Protein AF-A0A554JW39-F1 (afdb_monomer_lite)

Structure (mmCIF, N/CA/C/O backbone):
data_AF-A0A554JW39-F1
#
_entry.id   AF-A0A554JW39-F1
#
loop_
_atom_site.group_PDB
_atom_site.id
_atom_site.type_symbol
_atom_site.label_atom_id
_atom_site.label_alt_id
_atom_site.label_comp_id
_atom_site.label_asym_id
_atom_site.label_entity_id
_atom_site.label_seq_id
_atom_site.pdbx_PDB_ins_code
_atom_site.Cartn_x
_atom_site.Cartn_y
_atom_site.Cartn_z
_atom_site.occupancy
_atom_site.B_iso_or_equiv
_atom_site.auth_seq_id
_atom_site.auth_comp_id
_atom_site.auth_asym_id
_atom_site.auth_atom_id
_atom_site.pdbx_PDB_model_num
ATOM 1 N N . MET A 1 1 ? 58.298 17.172 -35.727 1.00 48.44 1 MET A N 1
ATOM 2 C CA . MET A 1 1 ? 57.095 16.457 -36.200 1.00 48.44 1 MET A CA 1
ATOM 3 C C . MET A 1 1 ? 56.735 15.440 -35.128 1.00 48.44 1 MET A C 1
ATOM 5 O O . MET A 1 1 ? 57.548 14.550 -34.914 1.00 48.44 1 MET A O 1
ATOM 9 N N . PRO A 1 2 ? 55.647 15.625 -34.362 1.00 46.03 2 PRO A N 1
ATOM 10 C CA . PRO A 1 2 ? 55.242 14.652 -33.351 1.00 46.03 2 PRO A CA 1
ATOM 11 C C . PRO A 1 2 ? 54.789 13.344 -34.017 1.00 46.03 2 PRO A C 1
ATOM 13 O O . PRO A 1 2 ? 54.166 13.363 -35.077 1.00 46.03 2 PRO A O 1
ATOM 16 N N . ASP A 1 3 ? 55.162 12.227 -33.398 1.00 45.22 3 ASP A N 1
ATOM 17 C CA . ASP A 1 3 ? 54.956 10.858 -33.867 1.00 45.22 3 ASP A CA 1
ATOM 18 C C . ASP A 1 3 ? 53.448 10.530 -34.006 1.00 45.22 3 ASP A C 1
ATOM 20 O O . ASP A 1 3 ? 52.716 10.629 -33.010 1.00 45.22 3 ASP A O 1
ATOM 24 N N . PRO A 1 4 ? 52.954 10.140 -35.202 1.00 53.47 4 PRO A N 1
ATOM 25 C CA . PRO A 1 4 ? 51.540 9.826 -35.429 1.00 53.47 4 PRO A CA 1
ATOM 26 C C . PRO A 1 4 ? 51.027 8.642 -34.588 1.00 53.47 4 PRO A C 1
ATOM 28 O O . PRO A 1 4 ? 49.816 8.460 -34.479 1.00 53.47 4 PRO A O 1
ATOM 31 N N . SER A 1 5 ? 51.909 7.876 -33.937 1.00 52.28 5 SER A N 1
ATOM 32 C CA . SER A 1 5 ? 51.548 6.752 -33.061 1.00 52.28 5 SER A CA 1
ATOM 33 C C . SER A 1 5 ? 51.069 7.148 -31.651 1.00 52.28 5 SER A C 1
ATOM 35 O O . SER A 1 5 ? 50.657 6.284 -30.878 1.00 52.28 5 SER A O 1
ATOM 37 N N . THR A 1 6 ? 51.063 8.444 -31.304 1.00 47.97 6 THR A N 1
ATOM 38 C CA . THR A 1 6 ? 50.639 8.944 -29.974 1.00 47.97 6 THR A CA 1
ATOM 39 C C . THR A 1 6 ? 49.244 9.576 -29.936 1.00 47.97 6 THR A C 1
ATOM 41 O O . THR A 1 6 ? 48.838 10.124 -28.904 1.00 47.97 6 THR A O 1
ATOM 44 N N . GLN A 1 7 ? 48.464 9.488 -31.019 1.00 57.78 7 GLN A N 1
ATOM 45 C CA . GLN A 1 7 ? 47.073 9.939 -30.992 1.00 57.78 7 GLN A CA 1
ATOM 46 C C . GLN A 1 7 ? 46.238 8.989 -30.132 1.00 57.78 7 GLN A C 1
ATOM 48 O O . GLN A 1 7 ? 45.858 7.897 -30.554 1.00 57.78 7 GLN A O 1
ATOM 53 N N . ARG A 1 8 ? 45.950 9.417 -28.895 1.00 58.59 8 ARG A N 1
ATOM 54 C CA . ARG A 1 8 ? 44.933 8.769 -28.062 1.00 58.59 8 ARG A CA 1
ATOM 55 C C . ARG A 1 8 ? 43.646 8.683 -28.889 1.00 58.59 8 ARG A C 1
ATOM 57 O O . ARG A 1 8 ? 43.242 9.713 -29.435 1.00 58.59 8 ARG A O 1
ATOM 64 N N . PRO A 1 9 ? 43.011 7.502 -28.991 1.00 61.09 9 PRO A N 1
ATOM 65 C CA . PRO A 1 9 ? 41.763 7.379 -29.722 1.00 61.09 9 PRO A CA 1
ATOM 66 C C . PRO A 1 9 ? 40.768 8.412 -29.175 1.00 61.09 9 PRO A C 1
ATOM 68 O O . PRO A 1 9 ? 40.723 8.621 -27.955 1.00 61.09 9 PRO A O 1
ATOM 71 N N . PRO A 1 10 ? 40.014 9.100 -30.051 1.00 64.62 10 PRO A N 1
ATOM 72 C CA . PRO A 1 10 ? 39.065 10.112 -29.620 1.00 64.62 10 PRO A CA 1
ATOM 73 C C . PRO A 1 10 ? 38.108 9.498 -28.601 1.00 64.62 10 PRO A C 1
ATOM 75 O O . PRO A 1 10 ? 37.638 8.369 -28.765 1.00 64.62 10 PRO A O 1
ATOM 78 N N . HIS A 1 11 ? 37.871 10.235 -27.515 1.00 61.50 11 HIS A N 1
ATOM 79 C CA . HIS A 1 11 ? 37.013 9.780 -26.428 1.00 61.50 11 HIS A CA 1
ATOM 80 C C . HIS A 1 11 ? 35.668 9.303 -27.010 1.00 61.50 11 HIS A C 1
ATOM 82 O O . HIS A 1 11 ? 35.111 10.017 -27.840 1.00 61.50 11 HIS A O 1
ATOM 88 N N . PRO A 1 12 ? 35.098 8.155 -26.597 1.00 60.78 12 PRO A N 1
ATOM 89 C CA . PRO A 1 12 ? 33.874 7.610 -27.202 1.00 60.78 12 PRO A CA 1
ATOM 90 C C . PRO A 1 12 ? 32.669 8.568 -27.208 1.00 60.78 12 PRO A C 1
ATOM 92 O O . PRO A 1 12 ? 31.776 8.441 -28.038 1.00 60.78 12 PRO A O 1
ATOM 95 N N . LEU A 1 13 ? 32.648 9.547 -26.296 1.00 59.28 13 LEU A N 1
ATOM 96 C CA . LEU A 1 13 ? 31.641 10.623 -26.256 1.00 59.28 13 LEU A CA 1
ATOM 97 C C . LEU A 1 13 ? 31.819 11.695 -27.348 1.00 59.28 13 LEU A C 1
ATOM 99 O O . LEU A 1 13 ? 30.901 12.467 -27.579 1.00 59.28 13 LEU A O 1
ATOM 103 N N . LEU A 1 14 ? 32.981 11.757 -27.999 1.00 58.41 14 LEU A N 1
ATOM 104 C CA . LEU A 1 14 ? 33.288 12.670 -29.107 1.00 58.41 14 LEU A CA 1
ATOM 105 C C . LEU A 1 14 ? 33.007 12.040 -30.478 1.00 58.41 14 LEU A C 1
ATOM 107 O O . LEU A 1 14 ? 32.996 12.744 -31.481 1.00 58.41 14 LEU A O 1
ATOM 111 N N . THR A 1 15 ? 32.803 10.721 -30.531 1.00 57.12 15 THR A N 1
ATOM 112 C CA . THR A 1 15 ? 32.535 9.969 -31.769 1.00 57.12 15 THR A CA 1
ATOM 113 C C . THR A 1 15 ? 31.113 9.425 -31.854 1.00 57.12 15 THR A C 1
ATOM 115 O O . THR A 1 15 ? 30.661 9.082 -32.945 1.00 57.12 15 THR A O 1
ATOM 118 N N . ARG A 1 16 ? 30.384 9.340 -30.734 1.00 55.84 16 ARG A N 1
ATOM 119 C CA . ARG A 1 16 ? 28.976 8.932 -30.727 1.00 55.84 16 ARG A CA 1
ATOM 120 C C . ARG A 1 16 ? 28.056 10.118 -30.979 1.00 55.84 16 ARG A C 1
ATOM 122 O O . ARG A 1 16 ? 28.002 11.051 -30.186 1.00 55.84 16 ARG A O 1
ATOM 129 N N . GLU A 1 17 ? 27.266 10.016 -32.040 1.00 55.53 17 GLU A N 1
ATOM 130 C CA . GLU A 1 17 ? 26.106 10.874 -32.261 1.00 55.53 17 GLU A CA 1
ATOM 131 C C . GLU A 1 17 ? 25.088 10.611 -31.133 1.00 55.53 17 GLU A C 1
ATOM 133 O O . GLU A 1 17 ? 24.488 9.535 -31.051 1.00 55.53 17 GLU A O 1
ATOM 138 N N . LEU A 1 18 ? 24.951 11.561 -30.202 1.00 63.62 18 LEU A N 1
ATOM 139 C CA . LEU A 1 18 ? 23.980 11.481 -29.110 1.00 63.62 18 LEU A CA 1
ATOM 140 C C . LEU A 1 18 ? 22.581 11.724 -29.684 1.00 63.62 18 LEU A C 1
ATOM 142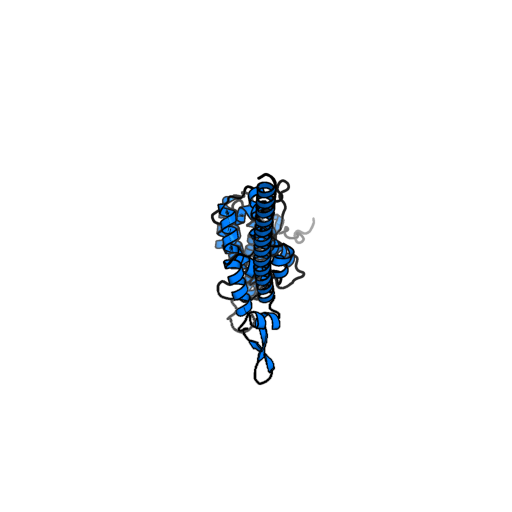 O O . LEU A 1 18 ? 22.115 12.858 -29.769 1.00 63.62 18 LEU A O 1
ATOM 146 N N . ARG A 1 19 ? 21.913 10.651 -30.111 1.00 67.62 19 ARG A N 1
ATOM 147 C CA . ARG A 1 19 ? 20.512 10.722 -30.530 1.00 67.62 19 ARG A CA 1
ATOM 148 C C . ARG A 1 19 ? 19.621 10.832 -29.300 1.00 67.62 19 ARG A C 1
ATOM 150 O O . ARG A 1 19 ? 19.594 9.935 -28.462 1.00 67.62 19 ARG A O 1
ATOM 157 N N . LEU A 1 20 ? 18.920 11.956 -29.200 1.00 78.81 20 LEU A N 1
ATOM 158 C CA . LEU A 1 20 ? 17.896 12.185 -28.189 1.00 78.81 20 LEU A CA 1
ATOM 159 C C . LEU A 1 20 ? 16.667 11.338 -28.523 1.00 78.81 20 LEU A C 1
ATOM 161 O O . LEU A 1 20 ? 16.162 11.425 -29.640 1.00 78.81 20 LEU A O 1
ATOM 165 N N . ILE A 1 21 ? 16.184 10.568 -27.548 1.00 85.44 21 ILE A N 1
ATOM 166 C CA . ILE A 1 21 ? 14.893 9.881 -27.637 1.00 85.44 21 ILE A CA 1
ATOM 167 C C . ILE A 1 21 ? 13.814 10.922 -27.342 1.00 85.44 21 ILE A C 1
ATOM 169 O O . ILE A 1 21 ? 13.742 11.449 -26.227 1.00 85.44 21 ILE A O 1
ATOM 173 N N . ARG A 1 22 ? 13.006 11.258 -28.348 1.00 87.38 22 ARG A N 1
ATOM 174 C CA . ARG A 1 22 ? 12.062 12.376 -28.246 1.00 87.38 22 ARG A CA 1
ATOM 175 C C . ARG A 1 22 ? 10.748 11.963 -27.617 1.00 87.38 22 ARG A C 1
ATOM 177 O O . ARG A 1 22 ? 10.253 12.685 -26.765 1.00 87.38 22 ARG A O 1
ATOM 184 N N . THR A 1 23 ? 10.215 10.806 -27.995 1.00 91.31 23 THR A N 1
ATOM 185 C CA . THR A 1 23 ? 8.863 10.373 -27.604 1.00 91.31 23 THR A CA 1
ATOM 186 C C . THR A 1 23 ? 8.885 9.055 -26.840 1.00 91.31 23 THR A C 1
ATOM 188 O O . THR A 1 23 ? 9.807 8.248 -26.985 1.00 91.31 23 THR A O 1
ATOM 191 N N . TRP A 1 24 ? 7.833 8.789 -26.065 1.00 92.25 24 TRP A N 1
ATOM 192 C CA . TRP A 1 24 ? 7.646 7.489 -25.418 1.00 92.25 24 TRP A CA 1
ATOM 193 C C . TRP A 1 24 ? 7.500 6.349 -26.422 1.00 92.25 24 TRP A C 1
ATOM 195 O O . TRP A 1 24 ? 8.057 5.275 -26.229 1.00 92.25 24 TRP A O 1
ATOM 205 N N . LYS A 1 25 ? 6.809 6.585 -27.540 1.00 92.62 25 LYS A N 1
ATOM 206 C CA . LYS A 1 25 ? 6.674 5.596 -28.614 1.00 92.62 25 LYS A CA 1
ATOM 207 C C . LYS A 1 25 ? 8.029 5.183 -29.196 1.00 92.62 25 LYS A C 1
ATOM 209 O O . LYS A 1 25 ? 8.260 3.998 -29.431 1.00 92.62 25 LYS A O 1
ATOM 214 N N . GLU A 1 26 ? 8.918 6.148 -29.427 1.00 92.81 26 GLU A N 1
ATOM 215 C CA . GLU A 1 26 ? 10.295 5.877 -29.853 1.00 92.81 26 GLU A CA 1
ATOM 216 C C . GLU A 1 26 ? 11.053 5.091 -28.781 1.00 92.81 26 GLU A C 1
ATOM 218 O O . GLU A 1 26 ? 11.676 4.075 -29.090 1.00 92.81 26 GLU A O 1
ATOM 223 N N . TRP A 1 27 ? 10.939 5.515 -27.520 1.00 94.44 27 TRP A N 1
ATOM 224 C CA . TRP A 1 27 ? 11.539 4.817 -26.388 1.00 94.44 27 TRP A CA 1
ATOM 225 C C . TRP A 1 27 ? 11.088 3.353 -26.306 1.00 94.44 27 TRP A C 1
ATOM 227 O O . TRP A 1 27 ? 11.922 2.460 -26.189 1.00 94.44 27 TRP A O 1
ATOM 237 N N . LYS A 1 28 ? 9.781 3.096 -26.424 1.00 94.00 28 LYS A N 1
ATOM 238 C CA . LYS A 1 28 ? 9.182 1.761 -26.323 1.00 94.00 28 LYS A CA 1
ATOM 239 C C . LYS A 1 28 ? 9.635 0.856 -27.461 1.00 94.00 28 LYS A C 1
ATOM 241 O O . LYS A 1 28 ? 9.997 -0.288 -27.221 1.00 94.00 28 LYS A O 1
ATOM 246 N N . LYS A 1 29 ? 9.718 1.391 -28.682 1.00 94.31 29 LYS A N 1
ATOM 247 C CA . LYS A 1 29 ? 10.284 0.654 -29.817 1.00 94.31 29 LYS A CA 1
ATOM 248 C C . LYS A 1 29 ? 11.730 0.227 -29.541 1.00 94.31 29 LYS A C 1
ATOM 250 O O . LYS A 1 29 ? 12.079 -0.923 -29.778 1.00 94.31 29 LYS A O 1
ATOM 255 N N . LEU A 1 30 ? 12.558 1.137 -29.022 1.00 92.75 30 LEU A N 1
ATOM 256 C CA . LEU A 1 30 ? 13.940 0.813 -28.656 1.00 92.75 30 LEU A CA 1
ATOM 257 C C . LEU A 1 30 ? 14.000 -0.213 -27.522 1.00 92.75 30 LEU A C 1
ATOM 259 O O . LEU A 1 30 ? 14.850 -1.093 -27.556 1.00 92.75 30 LEU A O 1
ATOM 263 N N . TRP A 1 31 ? 13.106 -0.117 -26.538 1.00 94.06 31 TRP A N 1
ATOM 264 C CA . TRP A 1 31 ? 12.998 -1.082 -25.447 1.00 94.06 31 TRP A CA 1
ATOM 265 C C . TRP A 1 31 ? 12.686 -2.495 -25.946 1.00 94.06 31 TRP A C 1
ATOM 267 O O . TRP A 1 31 ? 13.350 -3.443 -25.535 1.00 94.06 31 TRP A O 1
ATOM 277 N N . ASP A 1 32 ? 11.724 -2.625 -26.860 1.00 92.81 32 ASP A N 1
ATOM 278 C CA . ASP A 1 32 ? 11.280 -3.916 -27.395 1.00 92.81 32 ASP A CA 1
ATOM 279 C C . ASP A 1 32 ? 12.327 -4.571 -28.321 1.00 92.81 32 ASP A C 1
ATOM 281 O O . ASP A 1 32 ? 12.388 -5.796 -28.424 1.00 92.81 32 ASP A O 1
ATOM 285 N N . GLU A 1 33 ? 13.163 -3.769 -28.991 1.00 92.69 33 GLU A N 1
ATOM 286 C CA . GLU A 1 33 ? 14.207 -4.239 -29.916 1.00 92.69 33 GLU A CA 1
ATOM 287 C C . GLU A 1 33 ? 15.572 -4.486 -29.233 1.00 92.69 33 GLU A C 1
ATOM 289 O O . GLU A 1 33 ? 16.450 -5.127 -29.819 1.00 92.69 33 GLU A O 1
ATOM 294 N N . GLU A 1 34 ? 15.793 -3.976 -28.016 1.00 88.25 34 GLU A N 1
ATOM 295 C CA . GLU A 1 34 ? 17.112 -3.983 -27.380 1.00 88.25 34 GLU A CA 1
ATOM 296 C C . GLU A 1 34 ? 17.451 -5.318 -26.700 1.00 88.25 34 GLU A C 1
ATOM 298 O O . GLU A 1 34 ? 16.722 -5.848 -25.864 1.00 88.25 34 GLU A O 1
ATOM 303 N N . VAL A 1 35 ? 18.641 -5.831 -27.014 1.00 81.69 35 VAL A N 1
ATOM 304 C CA . VAL A 1 35 ? 19.150 -7.118 -26.514 1.00 81.69 35 VAL A CA 1
ATOM 305 C C . VAL A 1 35 ? 20.305 -6.953 -25.530 1.00 81.69 35 VAL A C 1
ATOM 307 O O . VAL A 1 35 ? 20.638 -7.889 -24.801 1.00 81.69 35 VAL A O 1
ATOM 310 N N . HIS A 1 36 ? 20.933 -5.774 -25.485 1.00 81.06 36 HIS A N 1
ATOM 311 C CA . HIS A 1 36 ? 22.085 -5.515 -24.634 1.00 81.06 36 HIS A CA 1
ATOM 312 C C . HIS A 1 36 ? 21.672 -4.994 -23.246 1.00 81.06 36 HIS A C 1
ATOM 314 O O . HIS A 1 36 ? 21.085 -3.911 -23.139 1.00 81.06 36 HIS A O 1
ATOM 320 N N . PRO A 1 37 ? 22.068 -5.683 -22.158 1.00 80.44 37 PRO A N 1
ATOM 321 C CA . PRO A 1 37 ? 21.709 -5.317 -20.788 1.00 80.44 37 PRO A CA 1
ATOM 322 C C . PRO A 1 37 ? 22.017 -3.868 -20.400 1.00 80.44 37 PRO A C 1
ATOM 324 O O . PRO A 1 37 ? 21.204 -3.206 -19.758 1.00 80.44 37 PRO A O 1
ATOM 327 N N . GLU A 1 38 ? 23.184 -3.343 -20.778 1.00 81.19 38 GLU A N 1
ATOM 328 C CA . GLU A 1 38 ? 23.575 -1.986 -20.382 1.00 81.19 38 GLU A CA 1
ATOM 329 C C . GLU A 1 38 ? 22.776 -0.915 -21.118 1.00 81.19 38 GLU A C 1
ATOM 331 O O . GLU A 1 38 ? 22.545 0.167 -20.578 1.00 81.19 38 GLU A O 1
ATOM 336 N N . ARG A 1 39 ? 22.316 -1.223 -22.333 1.00 85.75 39 ARG A N 1
ATOM 337 C CA . ARG A 1 39 ? 21.439 -0.328 -23.082 1.00 85.75 39 ARG A CA 1
ATOM 338 C C . ARG A 1 39 ? 20.030 -0.340 -22.509 1.00 85.75 39 ARG A C 1
ATOM 340 O O . ARG A 1 39 ? 19.475 0.739 -22.352 1.00 85.75 39 ARG A O 1
ATOM 347 N N . LEU A 1 40 ? 19.516 -1.493 -22.070 1.00 88.94 40 LEU A N 1
ATOM 348 C CA . LEU A 1 40 ? 18.262 -1.566 -21.305 1.00 88.94 40 LEU A CA 1
ATOM 349 C C . LEU A 1 40 ? 18.337 -0.716 -20.025 1.00 88.94 40 LEU A C 1
ATOM 351 O O . LEU A 1 40 ? 17.442 0.079 -19.749 1.00 88.94 40 LEU A O 1
ATOM 355 N N . LEU A 1 41 ? 19.439 -0.796 -19.271 1.00 88.88 41 LEU A N 1
ATOM 356 C CA . LEU A 1 41 ? 19.648 0.062 -18.094 1.00 88.88 41 LEU A CA 1
ATOM 357 C C . LEU A 1 41 ? 19.675 1.557 -18.447 1.00 88.88 41 LEU A C 1
ATOM 359 O O . LEU A 1 41 ? 19.146 2.376 -17.692 1.00 88.88 41 LEU A O 1
ATOM 363 N N . GLY A 1 42 ? 20.289 1.905 -19.581 1.00 87.88 42 GLY A N 1
ATOM 364 C CA . GLY A 1 42 ? 20.281 3.261 -20.123 1.00 87.88 42 GLY A CA 1
ATOM 365 C C . GLY A 1 42 ? 18.873 3.720 -20.494 1.00 87.88 42 GLY A C 1
ATOM 366 O O . GLY A 1 42 ? 18.455 4.790 -20.064 1.00 87.88 42 GLY A O 1
ATOM 367 N N . LEU A 1 43 ? 18.112 2.896 -21.217 1.00 92.06 43 LEU A N 1
ATOM 368 C CA . LEU A 1 43 ? 16.732 3.184 -21.601 1.00 92.06 43 LEU A CA 1
ATOM 369 C C . LEU A 1 43 ? 15.863 3.439 -20.368 1.00 92.06 43 LEU A C 1
ATOM 371 O O . LEU A 1 43 ? 15.191 4.465 -20.322 1.00 92.06 43 LEU A O 1
ATOM 375 N N . LEU A 1 44 ? 15.949 2.611 -19.322 1.00 93.88 44 LEU A N 1
ATOM 376 C CA . LEU A 1 44 ? 15.194 2.842 -18.083 1.00 93.88 44 LEU A CA 1
ATOM 377 C C . LEU A 1 44 ? 15.437 4.226 -17.470 1.00 93.88 44 LEU A C 1
ATOM 379 O O . LEU A 1 44 ? 14.519 4.803 -16.899 1.00 93.88 44 LEU A O 1
ATOM 383 N N . HIS A 1 45 ? 16.637 4.786 -17.599 1.00 90.12 45 HIS A N 1
ATOM 384 C CA . HIS A 1 45 ? 16.918 6.133 -17.102 1.00 90.12 45 HIS A CA 1
ATOM 385 C C . HIS A 1 45 ? 16.202 7.240 -17.901 1.00 90.12 45 HIS A C 1
ATOM 387 O O . HIS A 1 45 ? 15.856 8.288 -17.356 1.00 90.12 45 HIS A O 1
ATOM 393 N N . PHE A 1 46 ? 15.972 7.013 -19.196 1.00 88.62 46 PHE A N 1
ATOM 394 C CA . PHE A 1 46 ? 15.363 7.995 -20.094 1.00 88.62 46 PHE A CA 1
ATOM 395 C C . PHE A 1 46 ? 13.841 7.877 -20.211 1.00 88.62 46 PHE A C 1
ATOM 397 O O . PHE A 1 46 ? 13.218 8.837 -20.647 1.00 88.62 46 PHE A O 1
ATOM 404 N N . GLY A 1 47 ? 13.221 6.757 -19.827 1.00 88.06 47 GLY A N 1
ATOM 405 C CA . GLY A 1 47 ? 11.796 6.519 -20.109 1.00 88.06 47 GLY A CA 1
ATOM 406 C C . GLY A 1 47 ? 10.841 7.546 -19.486 1.00 88.06 47 GLY A C 1
ATOM 407 O O . GLY A 1 47 ? 9.890 7.983 -20.133 1.00 88.06 47 GLY A O 1
ATOM 408 N N . PHE A 1 48 ? 11.128 8.025 -18.273 1.00 88.31 48 PHE A N 1
ATOM 409 C CA . PHE A 1 48 ? 10.374 9.126 -17.658 1.00 88.31 48 PHE A CA 1
ATOM 410 C C . PHE A 1 48 ? 10.798 10.523 -18.145 1.00 88.31 48 PHE A C 1
ATOM 412 O O . PHE A 1 48 ? 10.060 11.480 -17.937 1.00 88.31 48 PHE A O 1
ATOM 419 N N . ASN A 1 49 ? 11.941 10.637 -18.830 1.00 85.62 49 ASN A N 1
ATOM 420 C CA . ASN A 1 49 ? 12.599 11.896 -19.198 1.00 85.62 49 ASN A CA 1
ATOM 421 C C . ASN A 1 49 ? 12.696 12.111 -20.725 1.00 85.62 49 ASN A C 1
ATOM 423 O O . ASN A 1 49 ? 13.581 12.829 -21.194 1.00 85.62 49 ASN A O 1
ATOM 427 N N . VAL A 1 50 ? 11.822 11.476 -21.516 1.00 86.12 50 VAL A N 1
ATOM 428 C CA . VAL A 1 50 ? 11.718 11.750 -22.963 1.00 86.12 50 VAL A CA 1
ATOM 429 C C . VAL A 1 50 ? 11.356 13.221 -23.200 1.00 86.12 50 VAL A C 1
ATOM 431 O O . VAL A 1 50 ? 10.640 13.825 -22.403 1.00 86.12 50 VAL A O 1
ATOM 434 N N . THR A 1 51 ? 11.879 13.812 -24.277 1.00 79.81 51 THR A N 1
ATOM 435 C CA . THR A 1 51 ? 11.810 15.269 -24.508 1.00 79.81 51 THR A CA 1
ATOM 436 C C . THR A 1 51 ? 10.383 15.787 -24.711 1.00 79.81 51 THR A C 1
ATOM 438 O O . THR A 1 51 ? 10.025 16.842 -24.196 1.00 79.81 51 THR A O 1
ATOM 441 N N . GLU A 1 52 ? 9.570 15.049 -25.458 1.00 83.88 52 GLU A N 1
ATOM 442 C CA . GLU A 1 52 ? 8.168 15.348 -25.732 1.00 83.88 52 GLU A CA 1
ATOM 443 C C . GLU A 1 52 ? 7.317 14.557 -24.730 1.00 83.88 52 GLU A C 1
ATOM 445 O O . GLU A 1 52 ? 6.966 13.396 -24.948 1.00 83.88 52 GLU A O 1
ATOM 450 N N . PHE A 1 53 ? 7.068 15.164 -23.567 1.00 78.81 53 PHE A N 1
ATOM 451 C CA . PHE A 1 53 ? 6.273 14.558 -22.503 1.00 78.81 53 PHE A CA 1
ATOM 452 C C . PHE A 1 53 ? 4.773 14.727 -22.769 1.00 78.81 53 PHE A C 1
ATOM 454 O O . PHE A 1 53 ? 4.268 15.850 -22.763 1.00 78.81 53 PHE A O 1
ATOM 461 N N . ASP A 1 54 ? 4.063 13.610 -22.934 1.00 80.44 54 ASP A N 1
ATOM 462 C CA . ASP A 1 54 ? 2.602 13.557 -22.916 1.00 80.44 54 ASP A CA 1
ATOM 463 C C . ASP A 1 54 ? 2.120 12.979 -21.576 1.00 80.44 54 ASP A C 1
ATOM 465 O O . ASP A 1 54 ? 2.439 11.843 -21.209 1.00 80.44 54 ASP A O 1
ATOM 469 N N . ALA A 1 55 ? 1.332 13.768 -20.840 1.00 77.56 55 ALA A N 1
ATOM 470 C CA . ALA A 1 55 ? 0.745 13.356 -19.569 1.00 77.56 55 ALA A CA 1
ATOM 471 C C . ALA A 1 55 ? -0.205 12.154 -19.723 1.00 77.56 55 ALA A C 1
ATOM 473 O O . ALA A 1 55 ? -0.327 11.358 -18.791 1.00 77.56 55 ALA A O 1
ATOM 474 N N . GLY A 1 56 ? -0.832 11.980 -20.894 1.00 81.94 56 GLY A N 1
ATOM 475 C CA . GLY A 1 56 ? -1.708 10.843 -21.187 1.00 81.94 56 GLY A CA 1
ATOM 476 C C . GLY A 1 56 ? -0.984 9.493 -21.193 1.00 81.94 56 GLY A C 1
ATOM 477 O O . GLY A 1 56 ? -1.596 8.465 -20.909 1.00 81.94 56 GLY A O 1
ATOM 478 N N . GLU A 1 57 ? 0.327 9.482 -21.442 1.00 86.81 57 GLU A N 1
ATOM 479 C CA . GLU A 1 57 ? 1.148 8.264 -21.457 1.00 86.81 57 GLU A CA 1
ATOM 480 C C . GLU A 1 57 ? 1.656 7.877 -20.061 1.00 86.81 57 GLU A C 1
ATOM 482 O O . GLU A 1 57 ? 2.163 6.771 -19.863 1.00 86.81 57 GLU A O 1
ATOM 487 N N . TRP A 1 58 ? 1.538 8.770 -19.072 1.00 87.38 58 TRP A N 1
ATOM 488 C CA . TRP A 1 58 ? 2.079 8.550 -17.731 1.00 87.38 58 TRP A CA 1
ATOM 489 C C . TRP A 1 58 ? 1.602 7.244 -17.072 1.00 87.38 58 TRP A C 1
ATOM 491 O O . TRP A 1 58 ? 2.451 6.509 -16.555 1.00 87.38 58 TRP A O 1
ATOM 501 N N . PRO A 1 59 ? 0.302 6.880 -17.120 1.00 90.25 59 PRO A N 1
ATOM 502 C CA . PRO A 1 59 ? -0.155 5.612 -16.560 1.00 90.25 59 PRO A CA 1
ATOM 503 C C . PRO A 1 59 ? 0.501 4.397 -17.220 1.00 90.25 59 PRO A C 1
ATOM 505 O O . PRO A 1 59 ? 0.916 3.474 -16.521 1.00 90.25 59 PRO A O 1
ATOM 508 N N . GLU A 1 60 ? 0.658 4.405 -18.547 1.00 91.56 60 GLU A N 1
ATOM 509 C CA . GLU A 1 60 ? 1.310 3.312 -19.278 1.00 91.56 60 GLU A CA 1
ATOM 510 C C . GLU A 1 60 ? 2.778 3.164 -18.859 1.00 91.56 60 GLU A C 1
ATOM 512 O O . GLU A 1 60 ? 3.250 2.049 -18.628 1.00 91.56 60 GLU A O 1
ATOM 517 N N . ARG A 1 61 ? 3.486 4.289 -18.694 1.00 92.56 61 ARG A N 1
ATOM 518 C CA . ARG A 1 61 ? 4.880 4.302 -18.224 1.00 92.56 61 ARG A CA 1
ATOM 519 C C . ARG A 1 61 ? 4.998 3.661 -16.849 1.00 92.56 61 ARG A C 1
ATOM 521 O O . ARG A 1 61 ? 5.820 2.769 -16.654 1.00 92.56 61 ARG A O 1
ATOM 528 N N . VAL A 1 62 ? 4.153 4.071 -15.905 1.00 93.81 62 VAL A N 1
ATOM 529 C CA . VAL A 1 62 ? 4.159 3.509 -14.549 1.00 93.81 62 VAL A CA 1
ATOM 530 C C . VAL A 1 62 ? 3.862 2.010 -14.578 1.00 93.81 62 VAL A C 1
ATOM 532 O O . VAL A 1 62 ? 4.607 1.246 -13.968 1.00 93.81 62 VAL A O 1
ATOM 535 N N . LEU A 1 63 ? 2.838 1.570 -15.317 1.00 94.62 63 LEU A N 1
ATOM 536 C CA . LEU A 1 63 ? 2.505 0.146 -15.447 1.00 94.62 63 LEU A CA 1
ATOM 537 C C . LEU A 1 63 ? 3.674 -0.670 -16.008 1.00 94.62 63 LEU A C 1
ATOM 539 O O . LEU A 1 63 ? 4.000 -1.729 -15.465 1.00 94.62 63 LEU A O 1
ATOM 543 N N . LEU A 1 64 ? 4.346 -0.164 -17.046 1.00 95.44 64 LEU A N 1
ATOM 544 C CA . LEU A 1 64 ? 5.516 -0.829 -17.607 1.00 95.44 64 LEU A CA 1
ATOM 545 C C . LEU A 1 64 ? 6.630 -0.950 -16.561 1.00 95.44 64 LEU A C 1
ATOM 547 O O . LEU A 1 64 ? 7.157 -2.042 -16.349 1.00 95.44 64 LEU A O 1
ATOM 551 N N . TYR A 1 65 ? 6.966 0.132 -15.861 1.00 96.75 65 TYR A N 1
ATOM 552 C CA . TYR A 1 65 ? 8.037 0.104 -14.866 1.00 96.75 65 TYR A CA 1
ATOM 553 C C . TYR A 1 65 ? 7.698 -0.780 -13.663 1.00 96.75 65 TYR A C 1
ATOM 555 O O . TYR A 1 65 ? 8.589 -1.470 -13.172 1.00 96.75 65 TYR A O 1
ATOM 563 N N . LEU A 1 66 ? 6.436 -0.819 -13.217 1.00 96.00 66 LEU A N 1
ATOM 564 C CA . LEU A 1 66 ? 5.985 -1.762 -12.188 1.00 96.00 66 LEU A CA 1
ATOM 565 C C . LEU A 1 66 ? 6.188 -3.208 -12.650 1.00 96.00 66 LEU A C 1
ATOM 567 O O . LEU A 1 66 ? 6.691 -4.025 -11.885 1.00 96.00 66 LEU A O 1
ATOM 571 N N . SER A 1 67 ? 5.865 -3.516 -13.910 1.00 95.25 67 SER A N 1
ATOM 572 C CA . SER A 1 67 ? 6.051 -4.868 -14.451 1.00 95.25 67 SER A CA 1
ATOM 573 C C . SER A 1 67 ? 7.528 -5.279 -14.512 1.00 95.25 67 SER A C 1
ATOM 575 O O . SER A 1 67 ? 7.872 -6.410 -14.179 1.00 95.25 67 SER A O 1
ATOM 577 N N . ILE A 1 68 ? 8.417 -4.347 -14.874 1.00 94.81 68 ILE A N 1
ATOM 578 C CA . ILE A 1 68 ? 9.865 -4.585 -14.943 1.00 94.81 68 ILE A CA 1
ATOM 579 C C . ILE A 1 68 ? 10.468 -4.698 -13.536 1.00 94.81 68 ILE A C 1
ATOM 581 O O . ILE A 1 68 ? 11.391 -5.481 -13.320 1.00 94.81 68 ILE A O 1
ATOM 585 N N . ALA A 1 69 ? 9.968 -3.912 -12.581 1.00 95.38 69 ALA A N 1
ATOM 586 C CA . ALA A 1 69 ? 10.460 -3.864 -11.207 1.00 95.38 69 ALA A CA 1
ATOM 587 C C . ALA A 1 69 ? 9.955 -5.017 -10.318 1.00 95.38 69 ALA A C 1
ATOM 589 O O . ALA A 1 69 ? 10.404 -5.129 -9.169 1.00 95.38 69 ALA A O 1
ATOM 590 N N . ASP A 1 70 ? 9.028 -5.857 -10.793 1.00 90.94 70 ASP A N 1
ATOM 591 C CA . ASP A 1 70 ? 8.493 -6.955 -9.984 1.00 90.94 70 ASP A CA 1
ATOM 592 C C . ASP A 1 70 ? 9.600 -7.962 -9.636 1.00 90.94 70 ASP A C 1
ATOM 594 O O . ASP A 1 70 ? 10.320 -8.471 -10.495 1.00 90.94 70 ASP A O 1
ATOM 598 N N . GLY A 1 71 ? 9.761 -8.234 -8.341 1.00 84.19 71 GLY A N 1
ATOM 599 C CA . GLY A 1 71 ? 10.808 -9.102 -7.817 1.00 84.19 71 GLY A CA 1
ATOM 600 C C . GLY A 1 71 ? 12.164 -8.421 -7.616 1.00 84.19 71 GLY A C 1
ATOM 601 O O . GLY A 1 71 ? 13.112 -9.100 -7.231 1.00 84.19 71 GLY A O 1
ATOM 602 N N . HIS A 1 72 ? 12.297 -7.098 -7.789 1.00 87.69 72 HIS A N 1
ATOM 603 C CA . HIS A 1 72 ? 13.583 -6.403 -7.588 1.00 87.69 72 HIS A CA 1
ATOM 604 C C . HIS A 1 72 ? 14.171 -6.566 -6.170 1.00 87.69 72 HIS A C 1
ATOM 606 O O . HIS A 1 72 ? 15.388 -6.463 -5.986 1.00 87.69 72 HIS A O 1
ATOM 612 N N . ALA A 1 73 ? 13.314 -6.788 -5.169 1.00 82.00 73 ALA A N 1
ATOM 613 C CA . ALA A 1 73 ? 13.697 -6.976 -3.772 1.00 82.00 73 ALA A CA 1
ATOM 614 C C . ALA A 1 73 ? 14.078 -8.435 -3.450 1.00 82.00 73 ALA A C 1
ATOM 616 O O . ALA A 1 73 ? 14.512 -8.735 -2.335 1.00 82.00 73 ALA A O 1
ATOM 617 N N . TRP A 1 74 ? 13.855 -9.364 -4.383 1.00 75.81 74 TRP A N 1
ATOM 618 C CA . TRP A 1 74 ? 14.067 -10.798 -4.209 1.00 75.81 74 TRP A CA 1
ATOM 619 C C . TRP A 1 74 ? 15.239 -11.201 -5.094 1.00 75.81 74 TRP A C 1
ATOM 621 O O . TRP A 1 74 ? 15.287 -10.818 -6.254 1.00 75.81 74 TRP A O 1
ATOM 631 N N . GLU A 1 75 ? 16.200 -11.960 -4.570 1.00 66.00 75 GLU A N 1
ATOM 632 C CA . GLU A 1 75 ? 17.265 -12.494 -5.421 1.00 66.00 75 GLU A CA 1
ATOM 633 C C . GLU A 1 75 ? 16.668 -13.535 -6.372 1.00 66.00 75 GLU A C 1
ATOM 635 O O . GLU A 1 75 ? 16.257 -14.613 -5.943 1.00 66.00 75 GLU A O 1
ATOM 640 N N . ILE A 1 76 ? 16.651 -13.230 -7.673 1.00 59.59 76 ILE A N 1
ATOM 641 C CA . ILE A 1 76 ? 16.063 -14.082 -8.722 1.00 59.59 76 ILE A CA 1
ATOM 642 C C . ILE A 1 76 ? 16.801 -15.436 -8.877 1.00 59.59 76 ILE A C 1
ATOM 644 O O . ILE A 1 76 ? 16.383 -16.294 -9.648 1.00 59.59 76 ILE A O 1
ATOM 648 N N . SER A 1 77 ? 17.881 -15.710 -8.129 1.00 52.19 77 SER A N 1
ATOM 649 C CA . SER A 1 77 ? 18.533 -17.031 -8.173 1.00 52.19 77 SER A CA 1
ATOM 650 C C . SER A 1 77 ? 19.421 -17.330 -6.963 1.00 52.19 77 SER A C 1
ATOM 652 O O . SER A 1 77 ? 20.385 -16.615 -6.703 1.00 52.19 77 SER A O 1
ATOM 654 N N . LYS A 1 78 ? 19.169 -18.468 -6.298 1.00 46.94 78 LYS A N 1
ATOM 655 C CA . LYS A 1 78 ? 20.228 -19.220 -5.609 1.00 46.94 78 LYS A CA 1
ATOM 656 C C . LYS A 1 78 ? 21.006 -20.032 -6.657 1.00 46.94 78 LYS A C 1
ATOM 658 O O . LYS A 1 78 ? 20.378 -20.612 -7.545 1.00 46.94 78 LYS A O 1
ATOM 663 N N . PRO A 1 79 ? 22.343 -20.104 -6.577 1.00 42.06 79 PRO A N 1
ATOM 664 C CA . PRO A 1 79 ? 23.135 -20.912 -7.494 1.00 42.06 79 PRO A CA 1
ATOM 665 C C . PRO A 1 79 ? 22.864 -22.391 -7.200 1.00 42.06 79 PRO A C 1
ATOM 667 O O . PRO A 1 79 ? 23.190 -22.872 -6.118 1.00 42.06 79 PRO A O 1
ATOM 670 N N . GLY A 1 80 ? 22.230 -23.113 -8.130 1.00 46.03 80 GLY A N 1
ATOM 671 C CA . GLY A 1 80 ? 22.003 -24.548 -7.930 1.00 46.03 80 GLY A CA 1
ATOM 672 C C . GLY A 1 80 ? 21.243 -25.315 -9.010 1.00 46.03 80 GLY A C 1
ATOM 673 O O . GLY A 1 80 ? 21.505 -26.503 -9.154 1.00 46.03 80 GLY A O 1
ATOM 674 N N . THR A 1 81 ? 20.329 -24.707 -9.777 1.00 44.56 81 THR A N 1
ATOM 675 C CA . THR A 1 81 ? 19.364 -25.531 -10.550 1.00 44.56 81 THR A CA 1
ATOM 676 C C . THR A 1 81 ? 19.021 -25.093 -11.974 1.00 44.56 81 THR A C 1
ATOM 678 O O . THR A 1 81 ? 18.275 -25.808 -12.637 1.00 44.56 81 THR A O 1
ATOM 681 N N . GLN A 1 82 ? 19.570 -24.002 -12.516 1.00 48.44 82 GLN A N 1
ATOM 682 C CA . GLN A 1 82 ? 19.290 -23.606 -13.906 1.00 48.44 82 GLN A CA 1
ATOM 683 C C . GLN A 1 82 ? 20.555 -23.569 -14.760 1.00 48.44 82 GLN A C 1
ATOM 685 O O . GLN A 1 82 ? 21.575 -23.010 -14.363 1.00 48.44 82 GLN A O 1
ATOM 690 N N . LYS A 1 83 ? 20.469 -24.182 -15.950 1.00 48.06 83 LYS A N 1
ATOM 691 C CA . LYS A 1 83 ? 21.466 -24.062 -17.019 1.00 48.06 83 LYS A CA 1
ATOM 692 C C . LYS A 1 83 ? 21.681 -22.571 -17.288 1.00 48.06 83 LYS A C 1
ATOM 694 O O . LYS A 1 83 ? 20.757 -21.883 -17.706 1.00 48.06 83 LYS A O 1
ATOM 699 N N . TYR A 1 84 ? 22.873 -22.072 -16.976 1.00 53.19 84 TYR A N 1
ATOM 700 C CA . TYR A 1 84 ? 23.186 -20.654 -17.084 1.00 53.19 84 TYR A CA 1
ATOM 701 C C . TYR A 1 84 ? 23.252 -20.247 -18.558 1.00 53.19 84 TYR A C 1
ATOM 703 O O . TYR A 1 84 ? 24.221 -20.558 -19.245 1.00 53.19 84 TYR A O 1
ATOM 711 N N . GLU A 1 85 ? 22.245 -19.523 -19.042 1.00 54.59 85 GLU A N 1
ATOM 712 C CA . GLU A 1 85 ? 22.419 -18.706 -20.239 1.00 54.59 85 GLU A CA 1
ATOM 713 C C . GLU A 1 85 ? 23.347 -17.540 -19.867 1.00 54.59 85 GLU A C 1
ATOM 715 O O . GLU A 1 85 ? 23.014 -16.670 -19.051 1.00 54.59 85 GLU A O 1
ATOM 720 N N . ILE A 1 86 ? 24.568 -17.590 -20.399 1.00 57.66 86 ILE A N 1
ATOM 721 C CA . ILE A 1 86 ? 25.602 -16.581 -20.184 1.00 57.66 86 ILE A CA 1
ATOM 722 C C . ILE A 1 86 ? 25.323 -15.424 -21.144 1.00 57.66 86 ILE A C 1
ATOM 724 O O . ILE A 1 86 ? 25.375 -15.593 -22.359 1.00 57.66 86 ILE A O 1
ATOM 728 N N . SER A 1 87 ? 25.053 -14.244 -20.594 1.00 57.47 87 SER A N 1
ATOM 729 C CA . SER A 1 87 ? 25.101 -12.986 -21.333 1.00 57.47 87 SER A CA 1
ATOM 730 C C . SER A 1 87 ? 26.503 -12.395 -21.225 1.00 57.47 87 SER A C 1
ATOM 732 O O . SER A 1 87 ? 27.184 -12.539 -20.207 1.00 57.47 87 SER A O 1
ATOM 734 N N . TRP A 1 88 ? 26.925 -11.676 -22.256 1.00 55.34 88 TRP A N 1
ATOM 735 C CA . TRP A 1 88 ? 28.170 -10.915 -22.242 1.00 55.34 88 TRP A CA 1
ATOM 736 C C . TRP A 1 88 ? 27.856 -9.459 -21.918 1.00 55.34 88 TRP A C 1
ATOM 738 O O . TRP A 1 88 ? 26.957 -8.877 -22.522 1.00 55.34 88 TRP A O 1
ATOM 748 N N . SER A 1 89 ? 28.565 -8.876 -20.950 1.00 60.19 89 SER A N 1
ATOM 749 C CA . SER A 1 89 ? 28.502 -7.429 -20.739 1.00 60.19 89 SER A CA 1
ATOM 750 C C . SER A 1 89 ? 29.124 -6.682 -21.921 1.00 60.19 89 SER A C 1
ATOM 752 O O . SER A 1 89 ? 29.941 -7.245 -22.656 1.00 60.19 89 SER A O 1
ATOM 754 N N . THR A 1 90 ? 28.844 -5.386 -22.065 1.00 52.31 90 THR A N 1
ATOM 755 C CA . THR A 1 90 ? 29.534 -4.524 -23.054 1.00 52.31 90 THR A CA 1
ATOM 756 C C . THR A 1 90 ? 31.058 -4.463 -22.854 1.00 52.31 90 THR A C 1
ATOM 758 O O . THR A 1 90 ? 31.776 -4.047 -23.758 1.00 52.31 90 THR A O 1
ATOM 761 N N . PHE A 1 91 ? 31.567 -4.927 -21.705 1.00 54.41 91 PHE A N 1
ATOM 762 C CA . PHE A 1 91 ? 32.996 -5.066 -21.394 1.00 54.41 91 PHE A CA 1
ATOM 763 C C . PHE A 1 91 ? 33.509 -6.516 -21.488 1.00 54.41 91 PHE A C 1
ATOM 765 O O . PHE A 1 91 ? 34.585 -6.818 -20.973 1.00 54.41 91 PHE A O 1
ATOM 772 N N . GLY A 1 92 ? 32.738 -7.430 -22.085 1.00 58.53 92 GLY A N 1
ATOM 773 C CA . GLY A 1 92 ? 33.149 -8.816 -22.324 1.00 58.53 92 GLY A CA 1
ATOM 774 C C . GLY A 1 92 ? 33.210 -9.696 -21.073 1.00 58.53 92 GLY A C 1
ATOM 775 O O . GLY A 1 92 ? 33.849 -10.744 -21.101 1.00 58.53 92 GLY A O 1
ATOM 776 N N . LYS A 1 93 ? 32.569 -9.305 -19.963 1.00 66.31 93 LYS A N 1
ATOM 777 C CA . LYS A 1 93 ? 32.494 -10.154 -18.763 1.00 66.31 93 LYS A CA 1
ATOM 778 C C . LYS A 1 93 ? 31.261 -11.060 -18.839 1.00 66.31 93 LYS A C 1
ATOM 780 O O . LYS A 1 93 ? 30.167 -10.540 -19.076 1.00 66.31 93 LYS A O 1
ATOM 785 N N . PRO A 1 94 ? 31.399 -12.374 -18.596 1.00 64.25 94 PRO A N 1
ATOM 786 C CA . PRO A 1 94 ? 30.253 -13.265 -18.521 1.00 64.25 94 PRO A CA 1
ATOM 787 C C . PRO A 1 94 ? 29.400 -12.901 -17.300 1.00 64.25 94 PRO A C 1
ATOM 789 O O . PRO A 1 94 ? 29.895 -12.794 -16.176 1.00 64.25 94 PRO A O 1
ATOM 792 N N . THR A 1 95 ? 28.107 -12.699 -17.523 1.00 69.00 95 THR A N 1
ATOM 793 C CA . THR A 1 95 ? 27.097 -12.499 -16.482 1.00 69.00 95 THR A CA 1
ATOM 794 C C . THR A 1 95 ? 25.919 -13.426 -16.740 1.00 69.00 95 THR A C 1
ATOM 796 O O . THR A 1 95 ? 25.633 -13.792 -17.875 1.00 69.00 95 THR A O 1
ATOM 799 N N . THR A 1 96 ? 25.211 -13.824 -15.690 1.00 76.06 96 THR A N 1
ATOM 800 C CA . THR A 1 96 ? 23.993 -14.623 -15.844 1.00 76.06 96 THR A CA 1
ATOM 801 C C . THR A 1 96 ? 22.820 -13.713 -16.198 1.00 76.06 96 THR A C 1
ATOM 803 O O . THR A 1 96 ? 22.729 -12.585 -15.698 1.00 76.06 96 THR A O 1
ATOM 806 N N . TRP A 1 97 ? 21.893 -14.199 -17.025 1.00 76.38 97 TRP A N 1
ATOM 807 C CA . TRP A 1 97 ? 20.659 -13.465 -17.326 1.00 76.38 97 TRP A CA 1
ATOM 808 C C . TRP A 1 97 ? 19.833 -13.146 -16.080 1.00 76.38 97 TRP A C 1
ATOM 810 O O . TRP A 1 97 ? 19.257 -12.067 -15.998 1.00 76.38 97 TRP A O 1
ATOM 820 N N . SER A 1 98 ? 19.828 -14.017 -15.070 1.00 77.44 98 SER A N 1
ATOM 821 C CA . SER A 1 98 ? 19.152 -13.748 -13.795 1.00 77.44 98 SER A CA 1
ATOM 822 C C . SER A 1 98 ? 19.734 -12.528 -13.079 1.00 77.44 98 SER A C 1
ATOM 824 O O . SER A 1 98 ? 18.988 -11.691 -12.577 1.00 77.44 98 SER A O 1
ATOM 826 N N . LYS A 1 99 ? 21.066 -12.370 -13.093 1.00 80.88 99 LYS A N 1
ATOM 827 C CA . LYS A 1 99 ? 21.735 -11.191 -12.528 1.00 80.88 99 LYS A CA 1
ATOM 828 C C . LYS A 1 99 ? 21.433 -9.931 -13.335 1.00 80.88 99 LYS A C 1
ATOM 830 O O . LYS A 1 99 ? 21.209 -8.876 -12.753 1.00 80.88 99 LYS A O 1
ATOM 835 N N . VAL A 1 100 ? 21.394 -10.040 -14.662 1.00 82.19 100 VAL A N 1
ATOM 836 C CA . VAL A 1 100 ? 20.981 -8.938 -15.541 1.00 82.19 100 VAL A CA 1
ATOM 837 C C . VAL A 1 100 ? 19.546 -8.507 -15.240 1.00 82.19 100 VAL A C 1
ATOM 839 O O . VAL A 1 100 ? 19.313 -7.327 -14.994 1.00 82.19 100 VAL A O 1
ATOM 842 N N . ARG A 1 101 ? 18.598 -9.452 -15.190 1.00 84.56 101 ARG A N 1
ATOM 843 C CA . ARG A 1 101 ? 17.192 -9.184 -14.855 1.00 84.56 101 ARG A CA 1
ATOM 844 C C . ARG A 1 101 ? 17.062 -8.508 -13.496 1.00 84.56 101 ARG A C 1
ATOM 846 O O . ARG A 1 101 ? 16.330 -7.534 -13.388 1.00 84.56 101 ARG A O 1
ATOM 853 N N . GLN A 1 102 ? 17.831 -8.952 -12.499 1.00 88.31 102 GLN A N 1
ATOM 854 C CA . GLN A 1 102 ? 17.864 -8.302 -11.190 1.00 88.31 102 GLN A CA 1
ATOM 855 C C . GLN A 1 102 ? 18.279 -6.830 -11.286 1.00 88.31 102 GLN A C 1
ATOM 857 O O . GLN A 1 102 ? 17.625 -5.971 -10.704 1.00 88.31 102 GLN A O 1
ATOM 862 N N . LEU A 1 103 ? 19.361 -6.533 -12.012 1.00 88.69 103 LEU A N 1
ATOM 863 C CA . LEU A 1 103 ? 19.861 -5.165 -12.164 1.00 88.69 103 LEU A CA 1
ATOM 864 C C . LEU A 1 103 ? 18.856 -4.275 -12.902 1.00 88.69 103 LEU A C 1
ATOM 866 O O . LEU A 1 103 ? 18.659 -3.126 -12.513 1.00 88.69 103 LEU A O 1
ATOM 870 N N . ILE A 1 104 ? 18.206 -4.811 -13.937 1.00 91.75 104 ILE A N 1
ATOM 871 C CA . ILE A 1 104 ? 17.150 -4.123 -14.688 1.00 91.75 104 ILE A CA 1
ATOM 872 C C . ILE A 1 104 ? 15.956 -3.831 -13.770 1.00 91.75 104 ILE A C 1
ATOM 874 O O . ILE A 1 104 ? 15.529 -2.682 -13.688 1.00 91.75 104 ILE A O 1
ATOM 878 N N . ALA A 1 105 ? 15.477 -4.821 -13.012 1.00 93.56 105 ALA A N 1
ATOM 879 C CA . ALA A 1 105 ? 14.372 -4.651 -12.069 1.00 93.56 105 ALA A CA 1
ATOM 880 C C . ALA A 1 105 ? 14.701 -3.622 -10.974 1.00 93.56 105 ALA A C 1
ATOM 882 O O . ALA A 1 105 ? 13.905 -2.730 -10.685 1.00 93.56 105 ALA A O 1
ATOM 883 N N . GLN A 1 106 ? 15.912 -3.680 -10.409 1.00 93.19 106 GLN A N 1
ATOM 884 C CA . GLN A 1 106 ? 16.394 -2.701 -9.429 1.00 93.19 106 GLN A CA 1
ATOM 885 C C . GLN A 1 106 ? 16.486 -1.293 -10.019 1.00 93.19 106 GLN A C 1
ATOM 887 O O . GLN A 1 106 ? 16.148 -0.322 -9.344 1.00 93.19 106 GLN A O 1
ATOM 892 N N . LYS A 1 107 ? 16.929 -1.156 -11.273 1.00 94.81 107 LYS A N 1
ATOM 893 C CA . LYS A 1 107 ? 16.969 0.138 -11.958 1.00 94.81 107 LYS A CA 1
ATOM 894 C C . LYS A 1 107 ? 15.559 0.673 -12.201 1.00 94.81 107 LYS A C 1
ATOM 896 O O . LYS A 1 107 ? 15.319 1.826 -11.869 1.00 94.81 107 LYS A O 1
ATOM 901 N N . ALA A 1 108 ? 14.630 -0.145 -12.691 1.00 96.25 108 ALA A N 1
ATOM 902 C CA . ALA A 1 108 ? 13.240 0.262 -12.892 1.00 96.25 108 ALA A CA 1
ATOM 903 C C . ALA A 1 108 ? 12.591 0.712 -11.574 1.00 96.25 108 ALA A C 1
ATOM 905 O O . ALA A 1 108 ? 11.950 1.760 -11.526 1.00 96.25 108 ALA A O 1
ATOM 906 N N . PHE A 1 109 ? 12.844 -0.011 -10.479 1.00 96.38 109 PHE A N 1
ATOM 907 C CA . PHE A 1 109 ? 12.377 0.387 -9.154 1.00 96.38 109 PHE A CA 1
ATOM 908 C C . PHE A 1 109 ? 12.946 1.740 -8.707 1.00 96.38 109 PHE A C 1
ATOM 910 O O . PHE A 1 109 ? 12.206 2.580 -8.206 1.00 96.38 109 PHE A O 1
ATOM 917 N N . LYS A 1 110 ? 14.240 2.002 -8.931 1.00 95.25 110 LYS A N 1
ATOM 918 C CA . LYS A 1 110 ? 14.845 3.309 -8.615 1.00 95.25 110 LYS A CA 1
ATOM 919 C C . LYS A 1 110 ? 14.189 4.455 -9.375 1.00 95.25 110 LYS A C 1
ATOM 921 O O . LYS A 1 110 ? 13.993 5.526 -8.806 1.00 95.25 110 LYS A O 1
ATOM 926 N N . GLU A 1 111 ? 13.844 4.233 -10.636 1.00 95.56 111 GLU A N 1
ATOM 927 C CA . GLU A 1 111 ? 13.142 5.231 -11.443 1.00 95.56 111 GLU A CA 1
ATOM 928 C C . GLU A 1 111 ? 11.713 5.453 -10.917 1.00 95.56 111 GLU A C 1
ATOM 930 O O . GLU A 1 111 ? 11.315 6.601 -10.736 1.00 95.56 111 GLU A O 1
ATOM 935 N N . LEU A 1 112 ? 10.987 4.395 -10.521 1.00 95.44 112 LEU A N 1
ATOM 936 C CA . LEU A 1 112 ? 9.710 4.533 -9.799 1.00 95.44 112 LEU A CA 1
ATOM 937 C C . LEU A 1 112 ? 9.871 5.318 -8.491 1.00 95.44 112 LEU A C 1
ATOM 939 O O . LEU A 1 112 ? 9.049 6.181 -8.188 1.00 95.44 112 LEU A O 1
ATOM 943 N N . CYS A 1 113 ? 10.941 5.081 -7.726 1.00 94.62 113 CYS A N 1
ATOM 944 C CA . CYS A 1 113 ? 11.210 5.850 -6.515 1.00 94.62 113 CYS A CA 1
ATOM 945 C C . CYS A 1 113 ? 11.371 7.343 -6.809 1.00 94.62 113 CYS A C 1
ATOM 947 O O . CYS A 1 113 ? 10.831 8.153 -6.064 1.00 94.62 113 CYS A O 1
ATOM 949 N N . GLN A 1 114 ? 12.099 7.715 -7.864 1.00 92.00 114 GLN A N 1
ATOM 950 C CA . GLN A 1 114 ? 12.355 9.121 -8.192 1.00 92.00 114 GLN A CA 1
ATOM 951 C C . GLN A 1 114 ? 11.147 9.828 -8.806 1.00 92.00 114 GLN A C 1
ATOM 953 O O . GLN A 1 114 ? 10.940 11.009 -8.525 1.00 92.00 114 GLN A O 1
ATOM 958 N N . HIS A 1 115 ? 10.372 9.118 -9.626 1.00 90.62 115 HIS A N 1
ATOM 959 C CA . HIS A 1 115 ? 9.333 9.712 -10.464 1.00 90.62 115 HIS A CA 1
ATOM 960 C C . HIS A 1 115 ? 7.909 9.514 -9.932 1.00 90.62 115 HIS A C 1
ATOM 962 O O . HIS A 1 115 ? 7.054 10.348 -10.209 1.00 90.62 115 HIS A O 1
ATOM 968 N N . LEU A 1 116 ? 7.650 8.458 -9.153 1.00 91.81 116 LEU A N 1
ATOM 969 C CA . LEU A 1 116 ? 6.328 8.161 -8.590 1.00 91.81 116 LEU A CA 1
ATOM 970 C C . LEU A 1 116 ? 6.301 8.249 -7.058 1.00 91.81 116 LEU A C 1
ATOM 972 O O . LEU A 1 116 ? 5.455 8.938 -6.496 1.00 91.81 116 LEU A O 1
ATOM 976 N N . PHE A 1 117 ? 7.208 7.556 -6.360 1.00 92.25 117 PHE A N 1
ATOM 977 C CA . PHE A 1 117 ? 7.146 7.466 -4.890 1.00 92.25 117 PHE A CA 1
ATOM 978 C C . PHE A 1 117 ? 7.716 8.697 -4.182 1.00 92.25 117 PHE A C 1
ATOM 980 O O . PHE A 1 117 ? 7.437 8.939 -3.006 1.00 92.25 117 PHE A O 1
ATOM 987 N N . LYS A 1 118 ? 8.522 9.500 -4.874 1.00 88.56 118 LYS A N 1
ATOM 988 C CA . LYS A 1 118 ? 9.056 10.732 -4.310 1.00 88.56 118 LYS A CA 1
ATOM 989 C C . LYS A 1 118 ? 7.929 11.734 -4.114 1.00 88.56 118 LYS A C 1
ATOM 991 O O . LYS A 1 118 ? 7.371 12.268 -5.065 1.00 88.56 118 LYS A O 1
ATOM 996 N N . TYR A 1 119 ? 7.643 12.029 -2.853 1.00 70.50 119 TYR A N 1
ATOM 997 C CA . TYR A 1 119 ? 6.730 13.098 -2.489 1.00 70.50 119 TYR A CA 1
ATOM 998 C C . TYR A 1 119 ? 7.340 14.450 -2.871 1.00 70.50 119 TYR A C 1
ATOM 1000 O O . TYR A 1 119 ? 8.255 14.945 -2.209 1.00 70.50 119 TYR A O 1
ATOM 1008 N N . THR A 1 120 ? 6.832 15.049 -3.940 1.00 70.06 120 THR A N 1
ATOM 1009 C CA . THR A 1 120 ? 7.050 16.457 -4.254 1.00 70.06 120 THR A CA 1
ATOM 1010 C C . THR A 1 120 ? 5.745 17.191 -3.983 1.00 70.06 120 THR A C 1
ATOM 1012 O O . THR A 1 120 ? 4.708 16.857 -4.552 1.00 70.06 120 THR A O 1
ATOM 1015 N N . ARG A 1 121 ? 5.783 18.171 -3.072 1.00 62.25 121 ARG A N 1
ATOM 1016 C CA . ARG A 1 121 ? 4.700 19.154 -2.988 1.00 62.25 121 ARG A CA 1
ATOM 1017 C C . ARG A 1 121 ? 4.764 19.981 -4.257 1.00 62.25 121 ARG A C 1
ATOM 1019 O O . ARG A 1 121 ? 5.836 20.492 -4.587 1.00 62.25 121 ARG A O 1
ATOM 1026 N N . SER A 1 122 ? 3.646 20.083 -4.962 1.00 53.66 122 SER A N 1
ATOM 1027 C CA . SER A 1 122 ? 3.480 21.119 -5.974 1.00 53.66 122 SER A CA 1
ATOM 1028 C C . SER A 1 122 ? 3.789 22.469 -5.315 1.00 53.66 122 SER A C 1
ATOM 1030 O O . SER A 1 122 ? 3.392 22.717 -4.179 1.00 53.66 122 SER A O 1
ATOM 1032 N N . HIS A 1 123 ? 4.528 23.351 -5.991 1.00 46.56 123 HIS A N 1
ATOM 1033 C CA . HIS A 1 123 ? 4.812 24.694 -5.467 1.00 46.56 123 HIS A CA 1
ATOM 1034 C C . HIS A 1 123 ? 3.539 25.541 -5.268 1.00 46.56 123 HIS A C 1
ATOM 1036 O O . HIS A 1 123 ? 3.612 26.603 -4.649 1.00 46.56 123 HIS A O 1
ATOM 1042 N N . HIS A 1 124 ? 2.390 25.061 -5.757 1.00 49.75 124 HIS A N 1
ATOM 1043 C CA . HIS A 1 124 ? 1.101 25.740 -5.690 1.00 49.75 124 HIS A CA 1
ATOM 1044 C C . HIS A 1 124 ? -0.006 24.935 -4.989 1.00 49.75 124 HIS A C 1
ATOM 1046 O O . HIS A 1 124 ? -0.977 25.553 -4.567 1.00 49.75 124 HIS A O 1
ATOM 1052 N N . ASP A 1 125 ? 0.175 23.627 -4.758 1.00 53.88 125 ASP A N 1
ATOM 1053 C CA . ASP A 1 125 ? -0.819 22.769 -4.104 1.00 53.88 125 ASP A CA 1
ATOM 1054 C C . ASP A 1 125 ? -0.210 21.971 -2.948 1.00 53.88 125 ASP A C 1
ATOM 1056 O O . ASP A 1 125 ? 0.886 21.414 -3.039 1.00 53.88 125 ASP A O 1
ATOM 1060 N N . GLU A 1 126 ? -0.962 21.844 -1.855 1.00 65.75 126 GLU A N 1
ATOM 1061 C CA . GLU A 1 126 ? -0.639 20.911 -0.767 1.00 65.75 126 GLU A CA 1
ATOM 1062 C C . GLU A 1 126 ? -0.774 19.429 -1.193 1.00 65.75 126 GLU A C 1
ATOM 1064 O O . GLU A 1 126 ? -0.444 18.521 -0.419 1.00 65.75 126 GLU A O 1
ATOM 1069 N N . GLU A 1 127 ? -1.241 19.180 -2.421 1.00 71.62 127 GLU A N 1
ATOM 1070 C CA . GLU A 1 127 ? -1.467 17.856 -2.983 1.00 71.62 127 GLU A CA 1
ATOM 1071 C C . GLU A 1 127 ? -0.141 17.124 -3.302 1.00 71.62 127 GLU A C 1
ATOM 1073 O O . GLU A 1 127 ? 0.804 17.717 -3.839 1.00 71.62 127 GLU A O 1
ATOM 1078 N N . PRO A 1 128 ? -0.033 15.817 -2.986 1.00 79.81 128 PRO A N 1
ATOM 1079 C CA . PRO A 1 128 ? 1.056 14.988 -3.480 1.00 79.81 128 PRO A CA 1
ATOM 1080 C C . PRO A 1 128 ? 1.028 14.893 -5.008 1.00 79.81 128 PRO A C 1
ATOM 1082 O O . PRO A 1 128 ? 0.003 14.542 -5.585 1.00 79.81 128 PRO A O 1
ATOM 1085 N N . SER A 1 129 ? 2.179 15.064 -5.656 1.00 81.50 129 SER A N 1
ATOM 1086 C CA . SER A 1 129 ? 2.326 14.942 -7.118 1.00 81.50 129 SER A CA 1
ATOM 1087 C C . SER A 1 129 ? 1.831 13.621 -7.726 1.00 81.50 129 SER A C 1
ATOM 1089 O O . SER A 1 129 ? 1.508 13.571 -8.910 1.00 81.50 129 SER A O 1
ATOM 1091 N N . TRP A 1 130 ? 1.757 12.546 -6.938 1.00 85.44 130 TRP A N 1
ATOM 1092 C CA . TRP A 1 130 ? 1.265 11.239 -7.376 1.00 85.44 130 TRP A CA 1
ATOM 1093 C C . TRP A 1 130 ? -0.250 11.055 -7.217 1.00 85.44 130 TRP A C 1
ATOM 1095 O O . TRP A 1 130 ? -0.784 10.097 -7.771 1.00 85.44 130 TRP A O 1
ATOM 1105 N N . LEU A 1 131 ? -0.963 11.912 -6.474 1.00 83.88 131 LEU A N 1
ATOM 1106 C CA . LEU A 1 131 ? -2.368 11.663 -6.127 1.00 83.88 131 LEU A CA 1
ATOM 1107 C C . LEU A 1 131 ? -3.270 11.718 -7.360 1.00 83.88 131 LEU A C 1
ATOM 1109 O O . LEU A 1 131 ? -3.916 10.717 -7.681 1.00 83.88 131 LEU A O 1
ATOM 1113 N N . GLN A 1 132 ? -3.263 12.839 -8.079 1.00 81.56 132 GLN A N 1
ATOM 1114 C CA . GLN A 1 132 ? -4.034 12.991 -9.307 1.00 81.56 132 GLN A CA 1
ATOM 1115 C C . GLN A 1 132 ? -3.719 11.879 -10.339 1.00 81.56 132 GLN A C 1
ATOM 1117 O O . GLN A 1 132 ? -4.660 11.195 -10.751 1.00 81.56 132 GLN A O 1
ATOM 1122 N N . PRO A 1 133 ? -2.453 11.578 -10.710 1.00 83.69 133 PRO A N 1
ATOM 1123 C CA . PRO A 1 133 ? -2.173 10.508 -11.673 1.00 83.69 133 PRO A CA 1
ATOM 1124 C C . PRO A 1 133 ? -2.639 9.111 -11.241 1.00 83.69 133 PRO A C 1
ATOM 1126 O O . PRO A 1 133 ? -3.030 8.311 -12.087 1.00 83.69 133 PRO A O 1
ATOM 1129 N N . LEU A 1 134 ? -2.595 8.787 -9.942 1.00 87.88 134 LEU A N 1
ATOM 1130 C CA . LEU A 1 134 ? -3.019 7.472 -9.444 1.00 87.88 134 LEU A CA 1
ATOM 1131 C C . LEU A 1 134 ? -4.542 7.320 -9.348 1.00 87.88 134 LEU A C 1
ATOM 1133 O O . LEU A 1 134 ? -5.042 6.194 -9.377 1.00 87.88 134 LEU A O 1
ATOM 1137 N N . THR A 1 135 ? -5.270 8.427 -9.206 1.00 83.75 135 THR A N 1
ATOM 1138 C CA . THR A 1 135 ? -6.718 8.418 -8.946 1.00 83.75 135 THR A CA 1
ATOM 1139 C C . THR A 1 135 ? -7.576 8.704 -10.176 1.00 83.75 135 THR A C 1
ATOM 1141 O O . THR A 1 135 ? -8.767 8.388 -10.170 1.00 83.75 135 THR A O 1
ATOM 1144 N N . GLN A 1 136 ? -6.979 9.221 -11.253 1.00 80.62 136 GLN A N 1
ATOM 1145 C CA . GLN A 1 136 ? -7.624 9.339 -12.562 1.00 80.62 136 GLN A CA 1
ATOM 1146 C C . GLN A 1 136 ? -8.109 7.976 -13.096 1.00 80.62 136 GLN A C 1
ATOM 1148 O O . GLN A 1 136 ? -7.582 6.921 -12.739 1.00 80.62 136 GLN A O 1
ATOM 1153 N N . ASN A 1 137 ? -9.113 8.005 -13.982 1.00 71.19 137 ASN A N 1
ATOM 1154 C CA . ASN A 1 137 ? -9.613 6.842 -14.731 1.00 71.19 137 ASN A CA 1
ATOM 1155 C C . ASN A 1 137 ? -9.931 5.622 -13.840 1.00 71.19 137 ASN A C 1
ATOM 1157 O O . ASN A 1 137 ? -9.347 4.547 -13.982 1.00 71.19 137 ASN A O 1
ATOM 1161 N N . SER A 1 138 ? -10.858 5.803 -12.893 1.00 74.50 138 SER A N 1
ATOM 1162 C CA . SER A 1 138 ? -11.366 4.739 -12.008 1.00 74.50 138 SER A CA 1
ATOM 1163 C C . SER A 1 138 ? -10.325 4.112 -11.066 1.00 74.50 138 SER A C 1
ATOM 1165 O O . SER A 1 138 ? -10.528 2.997 -10.585 1.00 74.50 138 SER A O 1
ATOM 1167 N N . CYS A 1 139 ? -9.219 4.812 -10.773 1.00 87.19 139 CYS A N 1
ATOM 1168 C CA . CYS A 1 139 ? -8.162 4.3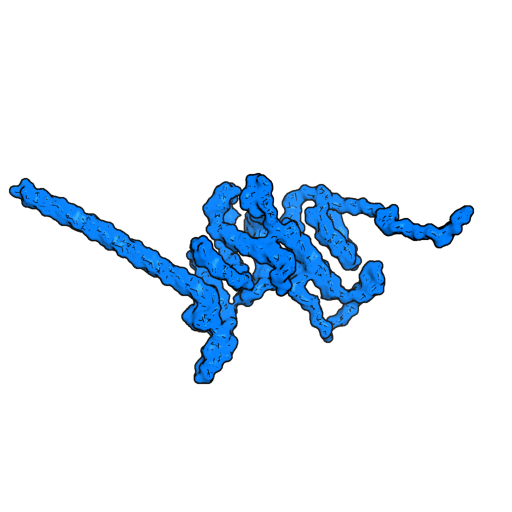39 -9.868 1.00 87.19 139 CYS A CA 1
ATOM 1169 C C . CYS A 1 139 ? -7.484 3.021 -10.315 1.00 87.19 139 CYS A C 1
ATOM 1171 O O . CYS A 1 139 ? -6.900 2.316 -9.492 1.00 87.19 139 CYS A O 1
ATOM 1173 N N . GLN A 1 140 ? -7.512 2.685 -11.611 1.00 90.19 140 GLN A N 1
ATOM 1174 C CA . GLN A 1 140 ? -6.888 1.454 -12.127 1.00 90.19 140 GLN A CA 1
ATOM 1175 C C . GLN A 1 140 ? -5.375 1.418 -11.877 1.00 90.19 140 GLN A C 1
ATOM 1177 O O . GLN A 1 140 ? -4.806 0.378 -11.544 1.00 90.19 140 GLN A O 1
ATOM 1182 N N . LEU A 1 141 ? -4.711 2.570 -12.008 1.00 92.00 141 LEU A N 1
ATOM 1183 C CA . LEU A 1 141 ? -3.278 2.672 -11.754 1.00 92.00 141 LEU A CA 1
ATOM 1184 C C . LEU A 1 141 ? -2.952 2.466 -10.272 1.00 92.00 141 LEU A C 1
ATOM 1186 O O . LEU A 1 141 ? -1.976 1.795 -9.940 1.00 92.00 141 LEU A O 1
ATOM 1190 N N . LEU A 1 142 ? -3.791 2.997 -9.379 1.00 93.38 142 LEU A N 1
ATOM 1191 C CA . LEU A 1 142 ? -3.686 2.744 -7.948 1.00 93.38 142 LEU A CA 1
ATOM 1192 C C . LEU A 1 142 ? -3.814 1.248 -7.629 1.00 93.38 142 LEU A C 1
ATOM 1194 O O . LEU A 1 142 ? -3.035 0.739 -6.826 1.00 93.38 142 LEU A O 1
ATOM 1198 N N . ASP A 1 143 ? -4.738 0.532 -8.273 1.00 93.44 143 ASP A N 1
ATOM 1199 C CA . ASP A 1 143 ? -4.870 -0.918 -8.084 1.00 93.44 143 ASP A CA 1
ATOM 1200 C C . ASP A 1 143 ? -3.606 -1.668 -8.503 1.00 93.44 143 ASP A C 1
ATOM 1202 O O . ASP A 1 143 ? -3.146 -2.546 -7.773 1.00 93.44 143 ASP A O 1
ATOM 1206 N N . ALA A 1 144 ? -2.995 -1.281 -9.626 1.00 93.88 144 ALA A N 1
ATOM 1207 C CA . ALA A 1 144 ? -1.730 -1.859 -10.069 1.00 93.88 144 ALA A CA 1
ATOM 1208 C C . ALA A 1 144 ? -0.583 -1.572 -9.084 1.00 93.88 144 ALA A C 1
ATOM 1210 O O . ALA A 1 144 ? 0.207 -2.464 -8.777 1.00 93.88 144 ALA A O 1
ATOM 1211 N N . VAL A 1 145 ? -0.515 -0.354 -8.533 1.00 95.00 145 VAL A N 1
ATOM 1212 C CA . VAL A 1 145 ? 0.461 0.000 -7.489 1.00 95.00 145 VAL A CA 1
ATOM 1213 C C . VAL A 1 145 ? 0.226 -0.817 -6.217 1.00 95.00 145 VAL A C 1
ATOM 1215 O O . VAL A 1 145 ? 1.180 -1.316 -5.627 1.00 95.00 145 VAL A O 1
ATOM 1218 N N . LEU A 1 146 ? -1.023 -1.002 -5.788 1.00 94.19 146 LEU A N 1
ATOM 1219 C CA . LEU A 1 146 ? -1.336 -1.825 -4.618 1.00 94.19 146 LEU A CA 1
ATOM 1220 C C . LEU A 1 146 ? -0.983 -3.297 -4.855 1.00 94.19 146 LEU A C 1
ATOM 1222 O O . LEU A 1 146 ? -0.346 -3.907 -3.997 1.00 94.19 146 LEU A O 1
ATOM 1226 N N . ALA A 1 147 ? -1.329 -3.851 -6.019 1.00 92.69 147 ALA A N 1
ATOM 1227 C CA . ALA A 1 147 ? -0.998 -5.222 -6.412 1.00 92.69 147 ALA A CA 1
ATOM 1228 C C . ALA A 1 147 ? 0.518 -5.457 -6.524 1.00 92.69 147 ALA A C 1
ATOM 1230 O O . ALA A 1 147 ? 1.005 -6.553 -6.257 1.00 92.69 147 ALA A O 1
ATOM 1231 N N . PHE A 1 148 ? 1.290 -4.418 -6.853 1.00 94.31 148 PHE A N 1
ATOM 1232 C CA . PHE A 1 148 ? 2.748 -4.494 -6.860 1.00 94.31 148 PHE A CA 1
ATOM 1233 C C . PHE A 1 148 ? 3.332 -4.775 -5.464 1.00 94.31 148 PHE A C 1
ATOM 1235 O O . PHE A 1 148 ? 4.349 -5.461 -5.348 1.00 94.31 148 PHE A O 1
ATOM 1242 N N . PHE A 1 149 ? 2.698 -4.295 -4.390 1.00 93.69 149 PHE A N 1
ATOM 1243 C CA . PHE A 1 149 ? 3.160 -4.534 -3.015 1.00 93.69 149 PHE A CA 1
ATOM 1244 C C . PHE A 1 149 ? 2.425 -5.678 -2.306 1.00 93.69 149 PHE A C 1
ATOM 1246 O O . PHE A 1 149 ? 3.020 -6.341 -1.451 1.00 93.69 149 PHE A O 1
ATOM 1253 N N . LEU A 1 150 ? 1.154 -5.906 -2.641 1.00 90.94 150 LEU A N 1
ATOM 1254 C CA . LEU A 1 150 ? 0.274 -6.879 -2.000 1.00 90.94 150 LEU A CA 1
ATOM 1255 C C . LEU A 1 150 ? 0.122 -8.132 -2.866 1.00 90.94 150 LEU A C 1
ATOM 1257 O O . LEU A 1 150 ? -0.340 -8.054 -3.999 1.00 90.94 150 LEU A O 1
ATOM 1261 N N . LEU A 1 151 ? 0.406 -9.312 -2.312 1.00 79.38 151 LEU A N 1
ATOM 1262 C CA . LEU A 1 151 ? 0.031 -10.563 -2.973 1.00 79.38 151 LEU A CA 1
ATOM 1263 C C . LEU A 1 151 ? -1.497 -10.729 -2.926 1.00 79.38 151 LEU A C 1
ATOM 1265 O O . LEU A 1 151 ? -2.097 -10.541 -1.867 1.00 79.38 151 LEU A O 1
ATOM 1269 N N . HIS A 1 152 ? -2.151 -11.094 -4.028 1.00 67.19 152 HIS A N 1
ATOM 1270 C CA . HIS A 1 152 ? -3.614 -11.236 -4.034 1.00 67.19 152 HIS A CA 1
ATOM 1271 C C . HIS A 1 152 ? -4.119 -12.351 -3.099 1.00 67.19 152 HIS A C 1
ATOM 1273 O O . HIS A 1 152 ? -5.152 -12.161 -2.457 1.00 67.19 152 HIS A O 1
ATOM 1279 N N . ASP A 1 153 ? -3.340 -13.423 -2.917 1.00 67.31 153 ASP A N 1
ATOM 1280 C CA . ASP A 1 153 ? -3.824 -14.658 -2.280 1.00 67.31 153 ASP A CA 1
ATOM 1281 C C . ASP A 1 153 ? -3.245 -14.954 -0.887 1.00 67.31 153 ASP A C 1
ATOM 1283 O O . ASP A 1 153 ? -3.643 -15.931 -0.255 1.00 67.31 153 ASP A O 1
ATOM 1287 N N . THR A 1 154 ? -2.325 -14.132 -0.366 1.00 70.75 154 THR A N 1
ATOM 1288 C CA . THR A 1 154 ? -1.732 -14.364 0.964 1.00 70.75 154 THR A CA 1
ATOM 1289 C C . THR A 1 154 ? -2.052 -13.249 1.951 1.00 70.75 154 THR A C 1
ATOM 1291 O O . THR A 1 154 ? -2.028 -12.058 1.640 1.00 70.75 154 THR A O 1
ATOM 1294 N N . LEU A 1 155 ? -2.328 -13.639 3.195 1.00 72.50 155 LEU A N 1
ATOM 1295 C CA . LEU A 1 155 ? -2.434 -12.721 4.334 1.00 72.50 155 LEU A CA 1
ATOM 1296 C C . LEU A 1 155 ? -1.075 -12.478 4.998 1.00 72.50 155 LEU A C 1
ATOM 1298 O O . LEU A 1 155 ? -1.017 -11.924 6.095 1.00 72.50 155 LEU A O 1
ATOM 1302 N N . GLU A 1 156 ? 0.010 -12.886 4.336 1.00 69.06 156 GLU A N 1
ATOM 1303 C CA . GLU A 1 156 ? 1.352 -12.658 4.837 1.00 69.06 156 GLU A CA 1
ATOM 1304 C C . GLU A 1 156 ? 1.574 -11.159 5.053 1.00 69.06 156 GLU A C 1
ATOM 1306 O O . GLU A 1 156 ? 1.297 -10.346 4.166 1.00 69.06 156 GLU A O 1
ATOM 1311 N N . PRO A 1 157 ? 2.105 -10.766 6.218 1.00 66.12 157 PRO A N 1
ATOM 1312 C CA . PRO A 1 157 ? 2.351 -9.366 6.513 1.00 66.12 157 PRO A CA 1
ATOM 1313 C C . PRO A 1 157 ? 3.545 -8.808 5.724 1.00 66.12 157 PRO A C 1
ATOM 1315 O O . PRO A 1 157 ? 3.908 -7.660 5.916 1.00 66.12 157 PRO A O 1
ATOM 1318 N N . GLN A 1 158 ? 4.224 -9.570 4.867 1.00 81.94 158 GLN A N 1
ATOM 1319 C CA . GLN A 1 158 ? 5.382 -9.051 4.138 1.00 81.94 158 GLN A CA 1
ATOM 1320 C C . GLN A 1 158 ? 4.964 -8.443 2.798 1.00 81.94 158 GLN A C 1
ATOM 1322 O O . GLN A 1 158 ? 4.251 -9.060 2.012 1.00 81.94 158 GLN A O 1
ATOM 1327 N N . LEU A 1 159 ? 5.442 -7.229 2.520 1.00 90.19 159 LEU A N 1
ATOM 1328 C CA . LEU A 1 159 ? 5.229 -6.564 1.235 1.00 90.19 159 LEU A CA 1
ATOM 1329 C C . LEU A 1 159 ? 6.261 -7.064 0.215 1.00 90.19 159 LEU A C 1
ATOM 1331 O O . LEU A 1 159 ? 7.466 -6.927 0.430 1.00 90.19 159 LEU A O 1
ATOM 1335 N N . ARG A 1 160 ? 5.791 -7.630 -0.906 1.00 85.56 160 ARG A N 1
ATOM 1336 C CA . ARG A 1 160 ? 6.618 -8.364 -1.887 1.00 85.56 160 ARG A CA 1
ATOM 1337 C C . ARG A 1 160 ? 7.728 -7.508 -2.500 1.00 85.56 160 ARG A C 1
ATOM 1339 O O . ARG A 1 160 ? 8.852 -7.974 -2.630 1.00 85.56 160 ARG A O 1
ATOM 1346 N N . ASN A 1 161 ? 7.450 -6.249 -2.811 1.00 90.06 161 ASN A N 1
ATOM 1347 C CA . ASN A 1 161 ? 8.393 -5.345 -3.470 1.00 90.06 161 ASN A CA 1
ATOM 1348 C C . ASN A 1 161 ? 8.821 -4.174 -2.570 1.00 90.06 161 ASN A C 1
ATOM 1350 O O . ASN A 1 161 ? 9.080 -3.073 -3.045 1.00 90.06 161 ASN A O 1
ATOM 1354 N N . LEU A 1 162 ? 8.888 -4.384 -1.256 1.00 91.31 162 LEU A N 1
ATOM 1355 C CA . LEU A 1 162 ? 9.535 -3.418 -0.371 1.00 91.31 162 LEU A CA 1
ATOM 1356 C C . LEU A 1 162 ? 11.050 -3.702 -0.323 1.00 91.31 162 LEU A C 1
ATOM 1358 O O . LEU A 1 162 ? 11.429 -4.864 -0.147 1.00 91.31 162 LEU A O 1
ATOM 1362 N N . PRO A 1 163 ? 11.930 -2.689 -0.459 1.00 90.19 163 PRO A N 1
ATOM 1363 C CA . PRO A 1 163 ? 13.368 -2.899 -0.320 1.00 90.19 163 PRO A CA 1
ATOM 1364 C C . PRO A 1 163 ? 13.719 -3.528 1.032 1.00 90.19 163 PRO A C 1
ATOM 1366 O O . PRO A 1 163 ? 13.124 -3.198 2.055 1.00 90.19 163 PRO A O 1
ATOM 1369 N N . ARG A 1 164 ? 14.695 -4.440 1.047 1.00 85.94 164 ARG A N 1
ATOM 1370 C CA . ARG A 1 164 ? 15.107 -5.138 2.280 1.00 85.94 164 ARG A CA 1
ATOM 1371 C C . ARG A 1 164 ? 16.027 -4.310 3.173 1.00 85.94 164 ARG A C 1
ATOM 1373 O O . ARG A 1 164 ? 16.080 -4.555 4.372 1.00 85.94 164 ARG A O 1
ATOM 1380 N N . ASP A 1 165 ? 16.774 -3.382 2.580 1.00 86.62 165 ASP A N 1
ATOM 1381 C CA . ASP A 1 165 ? 17.659 -2.475 3.307 1.00 86.62 165 ASP A CA 1
ATOM 1382 C C . ASP A 1 165 ? 16.858 -1.270 3.808 1.00 86.62 165 ASP A C 1
ATOM 1384 O O . ASP A 1 165 ? 16.562 -0.347 3.043 1.00 86.62 165 ASP A O 1
ATOM 1388 N N . ASP A 1 166 ? 16.515 -1.293 5.096 1.00 85.94 166 ASP A N 1
ATOM 1389 C CA . ASP A 1 166 ? 15.725 -0.263 5.772 1.00 85.94 166 ASP A CA 1
ATOM 1390 C C . ASP A 1 166 ? 16.438 1.097 5.877 1.00 85.94 166 ASP A C 1
ATOM 1392 O O . ASP A 1 166 ? 15.800 2.114 6.158 1.00 85.94 166 ASP A O 1
ATOM 1396 N N . LYS A 1 167 ? 17.747 1.138 5.599 1.00 88.06 167 LYS A N 1
ATOM 1397 C CA . LYS A 1 167 ? 18.558 2.363 5.562 1.00 88.06 167 LYS A CA 1
ATOM 1398 C C . LYS A 1 167 ? 18.712 2.935 4.158 1.00 88.06 167 LYS A C 1
ATOM 1400 O O . LYS A 1 167 ? 19.228 4.045 4.016 1.00 88.06 167 LYS A O 1
ATOM 1405 N N . SER A 1 168 ? 18.283 2.208 3.127 1.00 90.50 168 SER A N 1
ATOM 1406 C CA . SER A 1 168 ? 18.373 2.688 1.750 1.00 90.50 168 SER A CA 1
ATOM 1407 C C . SER A 1 168 ? 17.456 3.892 1.518 1.00 90.50 168 SER A C 1
ATOM 1409 O O . SER A 1 168 ? 16.367 4.010 2.090 1.00 90.50 168 SER A O 1
ATOM 1411 N N . HIS A 1 169 ? 17.888 4.804 0.646 1.00 91.38 169 HIS A N 1
ATOM 1412 C CA . HIS A 1 169 ? 17.082 5.964 0.270 1.00 91.38 169 HIS A CA 1
ATOM 1413 C C . HIS A 1 169 ? 15.758 5.528 -0.375 1.00 91.38 169 HIS A C 1
ATOM 1415 O O . HIS A 1 169 ? 14.698 6.086 -0.091 1.00 91.38 169 HIS A O 1
ATOM 1421 N N . GLU A 1 170 ? 15.815 4.480 -1.193 1.00 92.75 170 GLU A N 1
ATOM 1422 C CA . GLU A 1 170 ? 14.682 3.874 -1.878 1.00 92.75 170 GLU A CA 1
ATOM 1423 C C . GLU A 1 170 ? 13.650 3.292 -0.899 1.00 92.75 170 GLU A C 1
ATOM 1425 O O . GLU A 1 170 ? 12.446 3.477 -1.102 1.00 92.75 170 GLU A O 1
ATOM 1430 N N . TYR A 1 171 ? 14.094 2.653 0.191 1.00 93.50 171 TYR A N 1
ATOM 1431 C CA . TYR A 1 171 ? 13.200 2.205 1.262 1.00 93.50 171 TYR A CA 1
ATOM 1432 C C . TYR A 1 171 ? 12.462 3.383 1.895 1.00 93.50 171 TYR A C 1
ATOM 1434 O O . TYR A 1 171 ? 11.233 3.370 1.976 1.00 93.50 171 TYR A O 1
ATOM 1442 N N . GLY A 1 172 ? 13.196 4.433 2.280 1.00 93.44 172 GLY A N 1
ATOM 1443 C CA . GLY A 1 172 ? 12.615 5.627 2.895 1.00 93.44 172 GLY A CA 1
ATOM 1444 C C . GLY A 1 172 ? 11.559 6.299 2.012 1.00 93.44 172 GLY A C 1
ATOM 1445 O O . GLY A 1 172 ? 10.469 6.617 2.494 1.00 93.44 172 GLY A O 1
ATOM 1446 N N . LEU A 1 173 ? 11.845 6.462 0.714 1.00 94.31 173 LEU A N 1
ATOM 1447 C CA . LEU A 1 173 ? 10.889 7.014 -0.254 1.00 94.31 173 LEU A CA 1
ATOM 1448 C C . LEU A 1 173 ? 9.635 6.142 -0.374 1.00 94.31 173 LEU A C 1
ATOM 1450 O O . LEU A 1 173 ? 8.520 6.652 -0.284 1.00 94.31 173 LEU A O 1
ATOM 1454 N N . THR A 1 174 ? 9.812 4.829 -0.518 1.00 94.88 174 THR A N 1
ATOM 1455 C CA . THR A 1 174 ? 8.705 3.883 -0.719 1.00 94.88 174 THR A CA 1
ATOM 1456 C C . THR A 1 174 ? 7.806 3.792 0.512 1.00 94.88 174 THR A C 1
ATOM 1458 O O . THR A 1 174 ? 6.584 3.854 0.392 1.00 94.88 174 THR A O 1
ATOM 1461 N N . VAL A 1 175 ? 8.384 3.707 1.715 1.00 94.81 175 VAL A N 1
ATOM 1462 C CA . VAL A 1 175 ? 7.611 3.696 2.967 1.00 94.81 175 VAL A CA 1
ATOM 1463 C C . VAL A 1 175 ? 6.862 5.012 3.154 1.00 94.81 175 VAL A C 1
ATOM 1465 O O . VAL A 1 175 ? 5.679 4.995 3.485 1.00 94.81 175 VAL A O 1
ATOM 1468 N N . SER A 1 176 ? 7.517 6.152 2.914 1.00 93.62 176 SER A N 1
ATOM 1469 C CA . SER A 1 176 ? 6.875 7.469 3.012 1.00 93.62 176 SER A CA 1
ATOM 1470 C C . SER A 1 176 ? 5.688 7.596 2.053 1.00 93.62 176 SER A C 1
ATOM 1472 O O . SER A 1 176 ? 4.604 8.027 2.459 1.00 93.62 176 SER A O 1
ATOM 1474 N N . PHE A 1 177 ? 5.864 7.149 0.806 1.00 94.69 177 PHE A N 1
ATOM 1475 C CA . PHE A 1 177 ? 4.803 7.077 -0.194 1.00 94.69 177 PHE A CA 1
ATOM 1476 C C . PHE A 1 177 ? 3.633 6.213 0.280 1.00 94.69 177 PHE A C 1
ATOM 1478 O O . PHE A 1 177 ? 2.510 6.703 0.339 1.00 94.69 177 PHE A O 1
ATOM 1485 N N . LEU A 1 178 ? 3.886 4.965 0.686 1.00 95.19 178 LEU A N 1
ATOM 1486 C CA . LEU A 1 178 ? 2.839 4.032 1.109 1.00 95.19 178 LEU A CA 1
ATOM 1487 C C . LEU A 1 178 ? 2.074 4.524 2.342 1.00 95.19 178 LEU A C 1
ATOM 1489 O O . LEU A 1 178 ? 0.851 4.411 2.392 1.00 95.19 178 LEU A O 1
ATOM 1493 N N . LEU A 1 179 ? 2.768 5.099 3.329 1.00 93.94 179 LEU A N 1
ATOM 1494 C CA . LEU A 1 179 ? 2.124 5.680 4.510 1.00 93.94 179 LEU A CA 1
ATOM 1495 C C . LEU A 1 179 ? 1.266 6.891 4.151 1.00 93.94 179 LEU A C 1
ATOM 1497 O O . LEU A 1 179 ? 0.171 7.041 4.693 1.00 93.94 179 LEU A O 1
ATOM 1501 N N . SER A 1 180 ? 1.751 7.738 3.243 1.00 90.56 180 SER A N 1
ATOM 1502 C CA . SER A 1 180 ? 0.988 8.881 2.745 1.00 90.56 180 SER A CA 1
ATOM 1503 C C . SER A 1 180 ? -0.246 8.401 1.985 1.00 90.56 180 SER A C 1
ATOM 1505 O O . SER A 1 180 ? -1.349 8.832 2.295 1.00 90.56 180 SER A O 1
ATOM 1507 N N . LEU A 1 181 ? -0.088 7.440 1.073 1.00 91.25 181 LEU A N 1
ATOM 1508 C CA . LEU A 1 181 ? -1.180 6.831 0.318 1.00 91.25 181 LEU A CA 1
ATOM 1509 C C . LEU A 1 181 ? -2.266 6.261 1.238 1.00 91.25 181 LEU A C 1
ATOM 1511 O O . LEU A 1 181 ? -3.445 6.565 1.059 1.00 91.25 181 LEU A O 1
ATOM 1515 N N . CYS A 1 182 ? -1.869 5.506 2.268 1.00 92.56 182 CYS A N 1
ATOM 1516 C CA . CYS A 1 182 ? -2.805 4.995 3.266 1.00 92.56 182 CYS A CA 1
ATOM 1517 C C . CYS A 1 182 ? -3.521 6.137 3.996 1.00 92.56 182 CYS A C 1
ATOM 1519 O O . CYS A 1 182 ? -4.729 6.076 4.170 1.00 92.56 182 CYS A O 1
ATOM 1521 N N . ASP A 1 183 ? -2.814 7.195 4.397 1.00 88.38 183 ASP A N 1
ATOM 1522 C CA . ASP A 1 183 ? -3.411 8.354 5.072 1.00 88.38 183 ASP A CA 1
ATOM 1523 C C . ASP A 1 183 ? -4.479 9.056 4.217 1.00 88.38 183 ASP A C 1
ATOM 1525 O O . ASP A 1 183 ? -5.536 9.432 4.727 1.00 88.38 183 ASP A O 1
ATOM 1529 N N . PHE A 1 184 ? -4.236 9.190 2.910 1.00 84.81 184 PHE A N 1
ATOM 1530 C CA . PHE A 1 184 ? -5.189 9.797 1.977 1.00 84.81 184 PHE A CA 1
ATOM 1531 C C . PHE A 1 184 ? -6.495 9.000 1.856 1.00 84.81 184 PHE A C 1
ATOM 1533 O O . PHE A 1 184 ? -7.558 9.610 1.742 1.00 84.81 184 PHE A O 1
ATOM 1540 N N . GLY A 1 185 ? -6.458 7.671 2.006 1.00 86.44 185 GLY A N 1
ATOM 1541 C CA . GLY A 1 185 ? -7.657 6.821 2.005 1.00 86.44 185 GLY A CA 1
ATOM 1542 C C . GLY A 1 185 ? -8.706 7.174 3.075 1.00 86.44 185 GLY A C 1
ATOM 1543 O O . GLY A 1 185 ? -9.894 6.880 2.907 1.00 86.44 185 GLY A O 1
ATOM 1544 N N . TRP A 1 186 ? -8.302 7.843 4.163 1.00 85.62 186 TRP A N 1
ATOM 1545 C CA . TRP A 1 186 ? -9.197 8.277 5.248 1.00 85.62 186 TRP A CA 1
ATOM 1546 C C . TRP A 1 186 ? -9.483 9.784 5.271 1.00 85.62 186 TRP A C 1
ATOM 1548 O O . TRP A 1 186 ? -10.367 10.223 6.008 1.00 85.62 186 TRP A O 1
ATOM 1558 N N . LYS A 1 187 ? -8.819 10.589 4.437 1.00 78.62 187 LYS A N 1
ATOM 1559 C CA . LYS A 1 187 ? -8.947 12.057 4.424 1.00 78.62 187 LYS A CA 1
ATOM 1560 C C . LYS A 1 187 ? -9.988 12.571 3.421 1.00 78.62 187 LYS A C 1
ATOM 1562 O O . LYS A 1 187 ? -9.729 13.490 2.653 1.00 78.62 187 LYS A O 1
ATOM 1567 N N . LEU A 1 188 ? -11.210 12.033 3.479 1.00 64.38 188 LEU A N 1
ATOM 1568 C CA . LEU A 1 188 ? -12.328 12.412 2.591 1.00 64.38 188 LEU A CA 1
ATOM 1569 C C . LEU A 1 188 ? -12.638 13.920 2.594 1.00 64.38 188 LEU A C 1
ATOM 1571 O O . LEU A 1 188 ? -12.972 14.490 1.559 1.00 64.38 188 LEU A O 1
ATOM 1575 N N . ARG A 1 189 ? -12.530 14.573 3.758 1.00 58.69 189 ARG A N 1
ATOM 1576 C CA . ARG A 1 189 ? -12.782 16.015 3.890 1.00 58.69 189 ARG A CA 1
ATOM 1577 C C . ARG A 1 189 ? -11.727 16.843 3.158 1.00 58.69 189 ARG A C 1
ATOM 1579 O O . ARG A 1 189 ? -12.085 17.746 2.416 1.00 58.69 189 ARG A O 1
ATOM 1586 N N . THR A 1 190 ? -10.459 16.476 3.315 1.00 59.75 190 THR A N 1
ATOM 1587 C CA . THR A 1 190 ? -9.335 17.148 2.656 1.00 59.75 190 THR A CA 1
ATOM 1588 C C . THR A 1 190 ? -9.361 16.905 1.145 1.00 59.75 190 THR A C 1
ATOM 1590 O O . THR A 1 190 ? -9.077 17.805 0.373 1.00 59.75 190 THR A O 1
ATOM 1593 N N . LEU A 1 191 ? -9.801 15.725 0.697 1.00 61.53 191 LEU A N 1
ATOM 1594 C CA . LEU A 1 191 ? -9.984 15.434 -0.729 1.00 61.53 191 LEU A CA 1
ATOM 1595 C C . LEU A 1 191 ? -11.027 16.351 -1.391 1.00 61.53 191 LEU A C 1
ATOM 1597 O O . LEU A 1 191 ? -10.793 16.829 -2.495 1.00 61.53 191 LEU A O 1
ATOM 1601 N N . ARG A 1 192 ? -12.138 16.663 -0.706 1.00 60.88 192 ARG A N 1
ATOM 1602 C CA . ARG A 1 192 ? -13.117 17.652 -1.200 1.00 60.88 192 ARG A CA 1
ATOM 1603 C C . ARG A 1 192 ? -12.547 19.070 -1.241 1.00 60.88 192 ARG A C 1
ATOM 1605 O O . ARG A 1 192 ? -12.892 19.829 -2.138 1.00 60.88 192 ARG A O 1
ATOM 1612 N N . GLU A 1 193 ? -11.690 19.420 -0.282 1.00 58.31 193 GLU A N 1
ATOM 1613 C CA . GLU A 1 193 ? -10.973 20.704 -0.258 1.00 58.31 193 GLU A CA 1
ATOM 1614 C C . GLU A 1 193 ? -9.977 20.815 -1.431 1.00 58.31 193 GLU A C 1
ATOM 1616 O O . GLU A 1 193 ? -9.806 21.904 -1.969 1.00 58.31 193 GLU A O 1
ATOM 1621 N N . TYR A 1 194 ? -9.423 19.689 -1.901 1.00 57.81 194 TYR A N 1
ATOM 1622 C CA . TYR A 1 194 ? -8.597 19.596 -3.117 1.00 57.81 194 TYR A CA 1
ATOM 1623 C C . TYR A 1 194 ? -9.401 19.407 -4.417 1.00 57.81 194 TYR A C 1
ATOM 1625 O O . TYR A 1 194 ? -8.828 19.127 -5.464 1.00 57.81 194 TYR A O 1
ATOM 1633 N N . GLY A 1 195 ? -10.731 19.538 -4.382 1.00 58.81 195 GLY A N 1
ATOM 1634 C CA . GLY A 1 195 ? -11.570 19.420 -5.580 1.00 58.81 195 GLY A CA 1
ATOM 1635 C C . GLY A 1 195 ? -11.699 17.999 -6.139 1.00 58.81 195 GLY A C 1
ATOM 1636 O O . GLY A 1 195 ? -12.173 17.836 -7.262 1.00 58.81 195 GLY A O 1
ATOM 1637 N N . ALA A 1 196 ? -11.309 16.970 -5.378 1.00 62.03 196 ALA A N 1
ATOM 1638 C CA . ALA A 1 196 ? -11.511 15.587 -5.789 1.00 62.03 196 ALA A CA 1
ATOM 1639 C C . ALA A 1 196 ? -13.010 15.259 -5.845 1.00 62.03 196 ALA A C 1
ATOM 1641 O O . ALA A 1 196 ? -13.771 15.571 -4.920 1.00 62.03 196 ALA A O 1
ATOM 1642 N N . ASP A 1 197 ? -13.414 14.595 -6.927 1.00 70.19 197 ASP A N 1
ATOM 1643 C CA . ASP A 1 197 ? -14.785 14.140 -7.125 1.00 70.19 197 ASP A CA 1
ATOM 1644 C C . ASP A 1 197 ? -15.206 13.183 -5.992 1.00 70.19 197 ASP A C 1
ATOM 1646 O O . ASP A 1 197 ? -14.402 12.406 -5.461 1.00 70.19 197 ASP A O 1
ATOM 1650 N N . ILE A 1 198 ? -16.491 13.208 -5.638 1.00 77.19 198 ILE A N 1
ATOM 1651 C CA . ILE A 1 198 ? -17.123 12.231 -4.744 1.00 77.19 198 ILE A CA 1
ATOM 1652 C C . ILE A 1 198 ? -16.811 10.807 -5.225 1.00 77.19 198 ILE A C 1
ATOM 1654 O O . ILE A 1 198 ? -16.578 9.920 -4.403 1.00 77.19 198 ILE A O 1
ATOM 1658 N N . GLU A 1 199 ? -16.732 10.603 -6.540 1.00 81.06 199 GLU A N 1
ATOM 1659 C CA . GLU A 1 199 ? -16.364 9.319 -7.132 1.00 81.06 199 GLU A CA 1
ATOM 1660 C C . GLU A 1 199 ? -14.949 8.859 -6.732 1.00 81.06 199 GLU A C 1
ATOM 1662 O O . GLU A 1 199 ? -14.750 7.695 -6.379 1.00 81.06 199 GLU A O 1
ATOM 1667 N N . VAL A 1 200 ? -13.958 9.755 -6.722 1.00 80.31 200 VAL A N 1
ATOM 1668 C CA . VAL A 1 200 ? -12.579 9.433 -6.304 1.00 80.31 200 VAL A CA 1
ATOM 1669 C C . VAL A 1 200 ? -12.542 9.077 -4.819 1.00 80.31 200 VAL A C 1
ATOM 1671 O O . VAL A 1 200 ? -11.909 8.101 -4.415 1.00 80.31 200 VAL A O 1
ATOM 1674 N N . ALA A 1 201 ? -13.265 9.841 -4.005 1.00 81.12 201 ALA A N 1
ATOM 1675 C CA . ALA A 1 201 ? -13.403 9.603 -2.575 1.00 81.12 201 ALA A CA 1
ATOM 1676 C C . ALA A 1 201 ? -13.988 8.211 -2.260 1.00 81.12 201 ALA A C 1
ATOM 1678 O O . ALA A 1 201 ? -13.436 7.484 -1.429 1.00 81.12 201 ALA A O 1
ATOM 1679 N N . GLU A 1 202 ? -15.066 7.813 -2.938 1.00 84.75 202 GLU A N 1
ATOM 1680 C CA . GLU A 1 202 ? -15.662 6.483 -2.765 1.00 84.75 202 GLU A CA 1
ATOM 1681 C C . GLU A 1 202 ? -14.751 5.371 -3.302 1.00 84.75 202 GLU A C 1
ATOM 1683 O O . GLU A 1 202 ? -14.580 4.343 -2.645 1.00 84.75 202 GLU A O 1
ATOM 1688 N N . ASN A 1 203 ? -14.074 5.594 -4.431 1.00 87.88 203 ASN A N 1
ATOM 1689 C CA . ASN A 1 203 ? -13.079 4.657 -4.954 1.00 87.88 203 ASN A CA 1
ATOM 1690 C C . ASN A 1 203 ? -11.931 4.407 -3.963 1.00 87.88 203 ASN A C 1
ATOM 1692 O O . ASN A 1 203 ? -11.513 3.261 -3.769 1.00 87.88 203 ASN A O 1
ATOM 1696 N N . LEU A 1 204 ? -11.426 5.453 -3.307 1.00 88.06 204 LEU A N 1
ATOM 1697 C CA . LEU A 1 204 ? -10.402 5.324 -2.269 1.00 88.06 204 LEU A CA 1
ATOM 1698 C C . LEU A 1 204 ? -10.945 4.626 -1.021 1.00 88.06 204 LEU A C 1
ATOM 1700 O O . LEU A 1 204 ? -10.250 3.794 -0.434 1.00 88.06 204 LEU A O 1
ATOM 1704 N N . ARG A 1 205 ? -12.193 4.913 -0.634 1.00 88.25 205 ARG A N 1
ATOM 1705 C CA . ARG A 1 205 ? -12.855 4.244 0.490 1.00 88.25 205 ARG A CA 1
ATOM 1706 C C . ARG A 1 205 ? -12.955 2.735 0.271 1.00 88.25 205 ARG A C 1
ATOM 1708 O O . ARG A 1 205 ? -12.601 1.976 1.166 1.00 88.25 205 ARG A O 1
ATOM 1715 N N . GLN A 1 206 ? -13.355 2.300 -0.922 1.00 90.94 206 GLN A N 1
ATOM 1716 C CA . GLN A 1 206 ? -13.443 0.877 -1.279 1.00 90.94 206 GLN A CA 1
ATOM 1717 C C . GLN A 1 206 ? -12.096 0.139 -1.183 1.00 90.94 206 GLN A C 1
ATOM 1719 O O . GLN A 1 206 ? -12.071 -1.080 -1.028 1.00 90.94 206 GLN A O 1
ATOM 1724 N N . ARG A 1 207 ? -10.976 0.871 -1.249 1.00 93.31 207 ARG A N 1
ATOM 1725 C CA . ARG A 1 207 ? -9.606 0.336 -1.199 1.00 93.31 207 ARG A CA 1
ATOM 1726 C C . ARG A 1 207 ? -8.973 0.383 0.195 1.00 93.31 207 ARG A C 1
ATOM 1728 O O . ARG A 1 207 ? -7.838 -0.064 0.379 1.00 93.31 207 ARG A O 1
ATOM 1735 N N . ARG A 1 208 ? -9.690 0.880 1.208 1.00 94.06 208 ARG A N 1
ATOM 1736 C CA . ARG A 1 208 ? -9.213 0.894 2.601 1.00 94.06 208 ARG A CA 1
ATOM 1737 C C . ARG A 1 208 ? -8.818 -0.480 3.149 1.00 94.06 208 ARG A C 1
ATOM 1739 O O . ARG A 1 208 ? -7.777 -0.540 3.809 1.00 94.06 208 ARG A O 1
ATOM 1746 N N . PRO A 1 209 ? -9.497 -1.598 2.819 1.00 94.44 209 PRO A N 1
ATOM 1747 C CA . PRO A 1 209 ? -9.014 -2.926 3.190 1.00 94.44 209 PRO A CA 1
ATOM 1748 C C . PRO A 1 209 ? -7.580 -3.201 2.701 1.00 94.44 209 PRO A C 1
ATOM 1750 O O . PRO A 1 209 ? -6.749 -3.731 3.438 1.00 94.44 209 PRO A O 1
ATOM 1753 N N . GLN A 1 210 ? -7.237 -2.798 1.479 1.00 94.50 210 GLN A N 1
ATOM 1754 C CA . GLN A 1 210 ? -5.893 -2.928 0.922 1.00 94.50 210 GLN A CA 1
ATOM 1755 C C . GLN A 1 210 ? -4.908 -2.014 1.661 1.00 94.50 210 GLN A C 1
ATOM 1757 O O . GLN A 1 210 ? -3.811 -2.457 2.000 1.00 94.50 210 GLN A O 1
ATOM 1762 N N . PHE A 1 211 ? -5.302 -0.785 2.004 1.00 95.25 211 PHE A N 1
ATOM 1763 C CA . PHE A 1 211 ? -4.475 0.103 2.827 1.00 95.25 211 PHE A CA 1
ATOM 1764 C C . PHE A 1 211 ? -4.213 -0.470 4.227 1.00 95.25 211 PHE A C 1
ATOM 1766 O O . PHE A 1 211 ? -3.093 -0.380 4.723 1.00 95.25 211 PHE A O 1
ATOM 1773 N N . ILE A 1 212 ? -5.187 -1.145 4.844 1.00 95.12 212 ILE A N 1
ATOM 1774 C CA . ILE A 1 212 ? -4.986 -1.865 6.112 1.00 95.12 212 ILE A CA 1
ATOM 1775 C C . ILE A 1 212 ? -3.931 -2.959 5.954 1.00 95.12 212 ILE A C 1
ATOM 1777 O O . ILE A 1 212 ? -3.076 -3.101 6.828 1.00 95.12 212 ILE A O 1
ATOM 1781 N N . ARG A 1 213 ? -3.942 -3.707 4.843 1.00 94.75 213 ARG A N 1
ATOM 1782 C CA . ARG A 1 213 ? -2.903 -4.714 4.560 1.00 94.75 213 ARG A CA 1
ATOM 1783 C C . ARG A 1 213 ? -1.526 -4.072 4.406 1.00 94.75 213 ARG A C 1
ATOM 1785 O O . ARG A 1 213 ? -0.563 -4.574 4.981 1.00 94.75 213 ARG A O 1
ATOM 1792 N N . VAL A 1 214 ? -1.436 -2.939 3.705 1.00 95.31 214 VAL A N 1
ATOM 1793 C CA . VAL A 1 214 ? -0.188 -2.167 3.589 1.00 95.31 214 VAL A CA 1
ATOM 1794 C C . VAL A 1 214 ? 0.300 -1.714 4.968 1.00 95.31 214 VAL A C 1
ATOM 1796 O O . VAL A 1 214 ? 1.450 -1.963 5.322 1.00 95.31 214 VAL A O 1
ATOM 1799 N N . LEU A 1 215 ? -0.567 -1.117 5.792 1.00 95.31 215 LEU A N 1
ATOM 1800 C CA . LEU A 1 215 ? -0.223 -0.688 7.152 1.00 95.31 215 LEU A CA 1
ATOM 1801 C C . LEU A 1 215 ? 0.191 -1.860 8.044 1.00 95.31 215 LEU A C 1
ATOM 1803 O O . LEU A 1 215 ? 1.142 -1.729 8.816 1.00 95.31 215 LEU A O 1
ATOM 1807 N N . ALA A 1 216 ? -0.489 -3.003 7.943 1.00 93.94 216 ALA A N 1
ATOM 1808 C CA . ALA A 1 216 ? -0.109 -4.221 8.647 1.00 93.94 216 ALA A CA 1
ATOM 1809 C C . ALA A 1 216 ? 1.300 -4.661 8.251 1.00 93.94 216 ALA A C 1
ATOM 1811 O O . ALA A 1 216 ? 2.118 -4.927 9.134 1.00 93.94 216 ALA A O 1
ATOM 1812 N N . GLY A 1 217 ? 1.614 -4.645 6.953 1.00 92.19 217 GLY A N 1
ATOM 1813 C CA . GLY A 1 217 ? 2.927 -5.063 6.486 1.00 92.19 217 GLY A CA 1
ATOM 1814 C C . GLY A 1 217 ? 4.063 -4.091 6.777 1.00 92.19 217 GLY A C 1
ATOM 1815 O O . GLY A 1 217 ? 5.187 -4.507 7.051 1.00 92.19 217 GLY A O 1
ATOM 1816 N N . LEU A 1 218 ? 3.754 -2.799 6.872 1.00 93.44 218 LEU A N 1
ATOM 1817 C CA . LEU A 1 218 ? 4.674 -1.790 7.398 1.00 93.44 218 LEU A CA 1
ATOM 1818 C C . LEU A 1 218 ? 4.782 -1.815 8.933 1.00 93.44 218 LEU A C 1
ATOM 1820 O O . LEU A 1 218 ? 5.558 -1.049 9.499 1.00 93.44 218 LEU A O 1
ATOM 1824 N N . LYS A 1 219 ? 4.007 -2.667 9.623 1.00 92.88 219 LYS A N 1
ATOM 1825 C CA . LYS A 1 219 ? 3.867 -2.698 11.090 1.00 92.88 219 LYS A CA 1
ATOM 1826 C C . LYS A 1 219 ? 3.403 -1.355 11.674 1.00 92.88 219 LYS A C 1
ATOM 1828 O O . LYS A 1 219 ? 3.769 -1.002 12.792 1.00 92.88 219 LYS A O 1
ATOM 1833 N N . ARG A 1 220 ? 2.577 -0.617 10.922 1.00 94.75 220 ARG A N 1
ATOM 1834 C CA . ARG A 1 220 ? 2.079 0.731 11.244 1.00 94.75 220 ARG A CA 1
ATOM 1835 C C . ARG A 1 220 ? 0.568 0.825 11.480 1.00 94.75 220 ARG A C 1
ATOM 1837 O O . ARG A 1 220 ? -0.036 1.881 11.298 1.00 94.75 220 ARG A O 1
ATOM 1844 N N . LEU A 1 221 ? -0.065 -0.264 11.926 1.00 94.62 221 LEU A N 1
ATOM 1845 C CA . LEU A 1 221 ? -1.484 -0.246 12.326 1.00 94.62 221 LEU A CA 1
ATOM 1846 C C . LEU A 1 221 ? -1.769 0.693 13.514 1.00 94.62 221 LEU A C 1
ATOM 1848 O O . LEU A 1 221 ? -2.921 1.061 13.730 1.00 94.62 221 LEU A O 1
ATOM 1852 N N . ASP A 1 222 ? -0.741 1.131 14.255 1.00 93.75 222 ASP A N 1
ATOM 1853 C CA . ASP A 1 222 ? -0.854 2.183 15.275 1.00 93.75 222 ASP A CA 1
ATOM 1854 C C . ASP A 1 222 ? -1.442 3.486 14.713 1.00 93.75 222 ASP A C 1
ATOM 1856 O O . ASP A 1 222 ? -2.174 4.185 15.415 1.00 93.75 222 ASP A O 1
ATOM 1860 N N . LEU A 1 223 ? -1.174 3.791 13.438 1.00 92.31 223 LEU A N 1
ATOM 1861 C CA . LEU A 1 223 ? -1.622 5.023 12.794 1.00 92.31 223 LEU A CA 1
ATOM 1862 C C . LEU A 1 223 ? -3.142 5.139 12.705 1.00 92.31 223 LEU A C 1
ATOM 1864 O O . LEU A 1 223 ? -3.653 6.253 12.796 1.00 92.31 223 LEU A O 1
ATOM 1868 N N . VAL A 1 224 ? -3.855 4.015 12.594 1.00 91.94 224 VAL A N 1
ATOM 1869 C CA . VAL A 1 224 ? -5.325 3.999 12.572 1.00 91.94 224 VAL A CA 1
ATOM 1870 C C . VAL A 1 224 ? -5.874 4.614 13.863 1.00 91.94 224 VAL A C 1
ATOM 1872 O O . VAL A 1 224 ? -6.761 5.466 13.830 1.00 91.94 224 VAL A O 1
ATOM 1875 N N . THR A 1 225 ? -5.291 4.249 15.007 1.00 88.62 225 THR A N 1
ATOM 1876 C CA . THR A 1 225 ? -5.677 4.796 16.314 1.00 88.62 225 THR A CA 1
ATOM 1877 C C . THR A 1 225 ? -5.172 6.223 16.493 1.00 88.62 225 THR A C 1
ATOM 1879 O O . THR A 1 225 ? -5.956 7.108 16.830 1.00 88.62 225 THR A O 1
ATOM 1882 N N . THR A 1 226 ? -3.881 6.466 16.246 1.00 89.12 226 THR A N 1
ATOM 1883 C CA . THR A 1 226 ? -3.230 7.763 16.504 1.00 89.12 226 THR A CA 1
ATOM 1884 C C . THR A 1 226 ? -3.835 8.889 15.670 1.00 89.12 226 THR A C 1
ATOM 1886 O O . THR A 1 226 ? -4.003 10.001 16.165 1.00 89.12 226 THR A O 1
ATOM 1889 N N . LYS A 1 227 ? -4.218 8.606 14.420 1.00 87.44 227 LYS A N 1
ATOM 1890 C CA . LYS A 1 227 ? -4.870 9.577 13.531 1.00 87.44 227 LYS A CA 1
ATOM 1891 C C . LYS A 1 227 ? -6.398 9.555 13.614 1.00 87.44 227 LYS A C 1
ATOM 1893 O O . LYS A 1 227 ? -7.050 10.268 12.862 1.00 87.44 227 LYS A O 1
ATOM 1898 N N . SER A 1 228 ? -6.973 8.768 14.528 1.00 86.38 228 SER A N 1
ATOM 1899 C CA . SER A 1 228 ? -8.426 8.633 14.701 1.00 86.38 228 SER A CA 1
ATOM 1900 C C . SER A 1 228 ? -9.171 8.275 13.409 1.00 86.38 228 SER A C 1
ATOM 1902 O O . SER A 1 228 ? -10.254 8.795 13.149 1.00 86.38 228 SER A O 1
ATOM 1904 N N . MET A 1 229 ? -8.602 7.371 12.611 1.00 89.69 229 MET A N 1
ATOM 1905 C CA . MET A 1 229 ? -9.229 6.881 11.386 1.00 89.69 229 MET A CA 1
ATOM 1906 C C . MET A 1 229 ? -10.503 6.098 11.722 1.00 89.69 229 MET A C 1
ATOM 1908 O O . MET A 1 229 ? -10.509 5.220 12.591 1.00 89.69 229 MET A O 1
ATOM 1912 N N . GLU A 1 230 ? -11.601 6.435 11.051 1.00 89.25 230 GLU A N 1
ATOM 1913 C CA . GLU A 1 230 ? -12.860 5.709 11.198 1.00 89.25 230 GLU A CA 1
ATOM 1914 C C . GLU A 1 230 ? -12.810 4.408 10.402 1.00 89.25 230 GLU A C 1
ATOM 1916 O O . GLU A 1 230 ? -12.497 4.419 9.213 1.00 89.25 230 GLU A O 1
ATOM 1921 N N . LEU A 1 231 ? -13.115 3.299 11.075 1.00 92.81 231 LEU A N 1
ATOM 1922 C CA . LEU A 1 231 ? -13.174 1.974 10.472 1.00 92.81 231 LEU A CA 1
ATOM 1923 C C . LEU A 1 231 ? -14.625 1.639 10.154 1.00 92.81 231 LEU A C 1
ATOM 1925 O O . LEU A 1 231 ? -15.486 1.773 11.028 1.00 92.81 231 LEU A O 1
ATOM 1929 N N . ASP A 1 232 ? -14.880 1.203 8.927 1.00 92.69 232 ASP A N 1
ATOM 1930 C CA . ASP A 1 232 ? -16.159 0.605 8.555 1.00 92.69 232 ASP A CA 1
ATOM 1931 C C . ASP A 1 232 ? -16.131 -0.930 8.664 1.00 92.69 232 ASP A C 1
ATOM 1933 O O . ASP A 1 232 ? -15.211 -1.531 9.230 1.00 92.69 232 ASP A O 1
ATOM 1937 N N . GLU A 1 233 ? -17.200 -1.578 8.206 1.00 94.69 233 GLU A N 1
ATOM 1938 C CA . GLU A 1 233 ? -17.340 -3.032 8.286 1.00 94.69 233 GLU A CA 1
ATOM 1939 C C . GLU A 1 233 ? -16.281 -3.760 7.445 1.00 94.69 233 GLU A C 1
ATOM 1941 O O . GLU A 1 233 ? -15.668 -4.712 7.933 1.00 94.69 233 GLU A O 1
ATOM 1946 N N . ALA A 1 234 ? -15.987 -3.267 6.237 1.00 95.38 234 ALA A N 1
ATOM 1947 C CA . ALA A 1 234 ? -14.989 -3.865 5.353 1.00 95.38 234 ALA A CA 1
ATOM 1948 C C . ALA A 1 234 ? -13.576 -3.757 5.948 1.00 95.38 234 ALA A C 1
ATOM 1950 O O . ALA A 1 234 ? -12.793 -4.713 5.895 1.00 95.38 234 ALA A O 1
ATOM 1951 N N . ASP A 1 235 ? -13.276 -2.621 6.581 1.00 95.12 235 ASP A N 1
ATOM 1952 C CA . ASP A 1 235 ? -12.037 -2.414 7.328 1.00 95.12 235 ASP A CA 1
ATOM 1953 C C . ASP A 1 235 ? -11.893 -3.418 8.483 1.00 95.12 235 ASP A C 1
ATOM 1955 O O . ASP A 1 235 ? -10.852 -4.063 8.660 1.00 95.12 235 ASP A O 1
ATOM 1959 N N . CYS A 1 236 ? -12.963 -3.578 9.267 1.00 96.25 236 CYS A N 1
ATOM 1960 C CA . CYS A 1 236 ? -13.009 -4.495 10.403 1.00 96.25 236 CYS A CA 1
ATOM 1961 C C . CYS A 1 236 ? -12.853 -5.959 9.978 1.00 96.25 236 CYS A C 1
ATOM 1963 O O . CYS A 1 236 ? -12.163 -6.731 10.655 1.00 96.25 236 CYS A O 1
ATOM 1965 N N . ASP A 1 237 ? -13.467 -6.344 8.863 1.00 96.25 237 ASP A N 1
ATOM 1966 C CA . ASP A 1 237 ? -13.350 -7.686 8.304 1.00 96.25 237 ASP A CA 1
ATOM 1967 C C . ASP A 1 237 ? -11.938 -7.971 7.807 1.00 96.25 237 ASP A C 1
ATOM 1969 O O . ASP A 1 237 ? -11.409 -9.059 8.049 1.00 96.25 237 ASP A O 1
ATOM 1973 N N . MET A 1 238 ? -11.278 -6.996 7.181 1.00 95.50 238 MET A N 1
ATOM 1974 C CA . MET A 1 238 ? -9.880 -7.150 6.791 1.00 95.50 238 MET A CA 1
ATOM 1975 C C . MET A 1 238 ? -8.956 -7.281 8.005 1.00 95.50 238 MET A C 1
ATOM 1977 O O . MET A 1 238 ? -8.112 -8.177 8.038 1.00 95.50 238 MET A O 1
ATOM 1981 N N . LEU A 1 239 ? -9.141 -6.456 9.042 1.00 95.75 239 LEU A N 1
ATOM 1982 C CA . LEU A 1 239 ? -8.390 -6.590 10.297 1.00 95.75 239 LEU A CA 1
ATOM 1983 C C . LEU A 1 239 ? -8.593 -7.966 10.933 1.00 95.75 239 LEU A C 1
ATOM 1985 O O . LEU A 1 239 ? -7.632 -8.562 11.418 1.00 95.75 239 LEU A O 1
ATOM 1989 N N . ARG A 1 2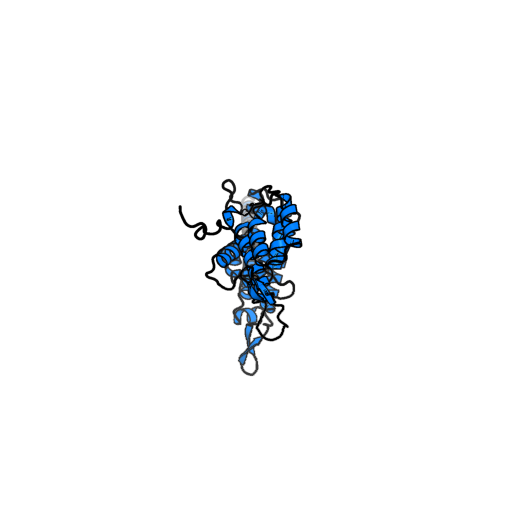40 ? -9.822 -8.494 10.902 1.00 96.12 240 ARG A N 1
ATOM 1990 C CA . ARG A 1 240 ? -10.127 -9.846 11.384 1.00 96.12 240 ARG A CA 1
ATOM 1991 C C . ARG A 1 240 ? -9.412 -10.911 10.556 1.00 96.12 240 ARG A C 1
ATOM 1993 O O . ARG A 1 240 ? -8.824 -11.815 11.145 1.00 96.12 240 ARG A O 1
ATOM 2000 N N . LYS A 1 241 ? -9.431 -10.799 9.223 1.00 94.94 241 LYS A N 1
ATOM 2001 C CA . LYS A 1 241 ? -8.715 -11.716 8.322 1.00 94.94 241 LYS A CA 1
ATOM 2002 C C . LYS A 1 241 ? -7.223 -11.738 8.642 1.00 94.94 241 LYS A C 1
ATOM 2004 O O . LYS A 1 241 ? -6.682 -12.811 8.864 1.00 94.94 241 LYS A O 1
ATOM 2009 N N . ILE A 1 242 ? -6.581 -10.576 8.762 1.00 93.75 242 ILE A N 1
ATOM 2010 C CA . ILE A 1 242 ? -5.155 -10.482 9.120 1.00 93.75 242 ILE A CA 1
ATOM 2011 C C . ILE A 1 242 ? -4.899 -11.086 10.507 1.00 93.75 242 ILE A C 1
ATOM 2013 O O . ILE A 1 242 ? -3.978 -11.883 10.677 1.00 93.75 242 ILE A O 1
ATOM 2017 N N . ALA A 1 243 ? -5.728 -10.734 11.494 1.00 94.12 243 ALA A N 1
ATOM 2018 C CA . ALA A 1 243 ? -5.587 -11.196 12.871 1.00 94.12 243 ALA A CA 1
ATOM 2019 C C . ALA A 1 243 ? -5.648 -12.722 13.007 1.00 94.12 243 ALA A C 1
ATOM 2021 O O . ALA A 1 243 ? -4.900 -13.276 13.808 1.00 94.12 243 ALA A O 1
ATOM 2022 N N . LEU A 1 244 ? -6.535 -13.373 12.249 1.00 94.12 244 LEU A N 1
ATOM 2023 C CA . LEU A 1 244 ? -6.774 -14.816 12.330 1.00 94.12 244 LEU A CA 1
ATOM 2024 C C . LEU A 1 244 ? -6.011 -15.635 11.282 1.00 94.12 244 LEU A C 1
ATOM 2026 O O . LEU A 1 244 ? -5.850 -16.838 11.449 1.00 94.12 244 LEU A O 1
ATOM 2030 N N . GLY A 1 245 ? -5.540 -14.994 10.212 1.00 89.94 245 GLY A N 1
ATOM 2031 C CA . GLY A 1 245 ? -4.825 -15.630 9.105 1.00 89.94 245 GLY A CA 1
ATOM 2032 C C . GLY A 1 245 ? -3.302 -15.562 9.200 1.00 89.94 245 GLY A C 1
ATOM 2033 O O . GLY A 1 245 ? -2.630 -16.020 8.282 1.00 89.94 245 GLY A O 1
ATOM 2034 N N . THR A 1 246 ? -2.753 -14.992 10.276 1.00 87.12 246 THR A N 1
ATOM 2035 C CA . THR A 1 246 ? -1.303 -14.936 10.516 1.00 87.12 246 THR A CA 1
ATOM 2036 C C . THR A 1 246 ? -0.926 -15.932 11.604 1.00 87.12 246 THR A C 1
ATOM 2038 O O . THR A 1 246 ? -1.547 -15.952 12.667 1.00 87.12 246 THR A O 1
ATOM 2041 N N . GLU A 1 247 ? 0.100 -16.748 11.363 1.00 89.06 247 GLU A N 1
ATOM 2042 C CA . GLU A 1 247 ? 0.619 -17.652 12.387 1.00 89.06 247 GLU A CA 1
ATOM 2043 C C . GLU A 1 247 ? 1.305 -16.871 13.505 1.00 89.06 247 GLU A C 1
ATOM 2045 O O . GLU A 1 247 ? 2.144 -16.000 13.267 1.00 89.06 247 GLU A O 1
ATOM 2050 N N . LEU A 1 248 ? 0.954 -17.211 14.741 1.00 86.88 248 LEU A N 1
ATOM 2051 C CA . LEU A 1 248 ? 1.487 -16.596 15.945 1.00 86.88 248 LEU A CA 1
ATOM 2052 C C . LEU A 1 248 ? 2.086 -17.669 16.839 1.00 86.88 248 LEU A C 1
ATOM 2054 O O . LEU A 1 248 ? 1.722 -18.846 16.774 1.00 86.88 248 LEU A O 1
ATOM 2058 N N . TYR A 1 249 ? 3.002 -17.237 17.694 1.00 87.31 249 TYR A N 1
ATOM 2059 C CA . TYR A 1 249 ? 3.567 -18.086 18.723 1.00 87.31 249 TYR A CA 1
ATOM 2060 C C . TYR A 1 249 ? 2.573 -18.156 19.881 1.00 87.31 249 TYR A C 1
ATOM 2062 O O . TYR A 1 249 ? 2.338 -17.164 20.568 1.00 87.31 249 TYR A O 1
ATOM 2070 N N . LEU A 1 250 ? 1.902 -19.301 20.018 1.00 86.50 250 LEU A N 1
ATOM 2071 C CA . LEU A 1 250 ? 0.808 -19.487 20.967 1.00 86.50 250 LEU A CA 1
ATOM 2072 C C . LEU A 1 250 ? 0.994 -20.785 21.750 1.00 86.50 250 LEU A C 1
ATOM 2074 O O . LEU A 1 250 ? 1.420 -21.791 21.168 1.00 86.50 250 LEU A O 1
ATOM 2078 N N . PRO A 1 251 ? 0.610 -20.818 23.035 1.00 80.31 251 PRO A N 1
ATOM 2079 C CA . PRO A 1 251 ? 0.607 -22.052 23.798 1.00 80.31 251 PRO A CA 1
ATOM 2080 C C . PRO A 1 251 ? -0.337 -23.077 23.157 1.00 80.31 251 PRO A C 1
ATOM 2082 O O . PRO A 1 251 ? -1.425 -22.748 22.657 1.00 80.31 251 PRO A O 1
ATOM 2085 N N . THR A 1 252 ? 0.097 -24.338 23.160 1.00 74.75 252 THR A N 1
ATOM 2086 C CA . THR A 1 252 ? -0.710 -25.477 22.710 1.00 74.75 252 THR A CA 1
ATOM 2087 C C . THR A 1 252 ? -0.862 -26.512 23.813 1.00 74.75 252 THR A C 1
ATOM 2089 O O . THR A 1 252 ? 0.122 -27.013 24.356 1.00 74.75 252 THR A O 1
ATOM 2092 N N . GLU A 1 253 ? -2.108 -26.858 24.129 1.00 69.94 253 GLU A N 1
ATOM 2093 C CA . GLU A 1 253 ? -2.405 -28.001 24.988 1.00 69.94 253 GLU A CA 1
ATOM 2094 C C . GLU A 1 253 ? -1.989 -29.322 24.315 1.00 69.94 253 GLU A C 1
ATOM 2096 O O . GLU A 1 253 ? -2.019 -29.426 23.083 1.00 69.94 253 GLU A O 1
ATOM 2101 N N . PRO A 1 254 ? -1.608 -30.348 25.098 1.00 64.88 254 PRO A N 1
ATOM 2102 C CA . PRO A 1 254 ? -1.502 -30.366 26.566 1.00 64.88 254 PRO A CA 1
ATOM 2103 C C . PRO A 1 254 ? -0.138 -29.895 27.100 1.00 64.88 254 PRO A C 1
ATOM 2105 O O . PRO A 1 254 ? 0.015 -29.663 28.293 1.00 64.88 254 PRO A O 1
ATOM 2108 N N . ASN A 1 255 ? 0.859 -29.742 26.229 1.00 68.38 255 ASN A N 1
ATOM 2109 C CA . ASN A 1 255 ? 2.248 -29.554 26.650 1.00 68.38 255 ASN A CA 1
ATOM 2110 C C . ASN A 1 255 ? 2.606 -28.091 26.963 1.00 68.38 255 ASN A C 1
ATOM 2112 O O . ASN A 1 255 ? 3.756 -27.833 27.305 1.00 68.38 255 ASN A O 1
ATOM 2116 N N . TRP A 1 256 ? 1.666 -27.148 26.789 1.00 70.06 256 TRP A N 1
ATOM 2117 C CA . TRP A 1 256 ? 1.813 -25.686 26.936 1.00 70.06 256 TRP A CA 1
ATOM 2118 C C . TRP A 1 256 ? 3.047 -25.081 26.249 1.00 70.06 256 TRP A C 1
ATOM 2120 O O . TRP A 1 256 ? 3.373 -23.917 26.455 1.00 70.06 256 TRP A O 1
ATOM 2130 N N . GLY A 1 257 ? 3.702 -25.852 25.380 1.00 71.69 257 GLY A N 1
ATOM 2131 C CA . GLY A 1 257 ? 4.782 -25.391 24.535 1.00 71.69 257 GLY A CA 1
ATOM 2132 C C . GLY A 1 257 ? 4.218 -24.429 23.508 1.00 71.69 257 GLY A C 1
ATOM 2133 O O . GLY A 1 257 ? 3.194 -24.703 22.868 1.00 71.69 257 GLY A O 1
ATOM 2134 N N . GLU A 1 258 ? 4.878 -23.292 23.372 1.00 72.25 258 GLU A N 1
ATOM 2135 C CA . GLU A 1 258 ? 4.533 -22.325 22.353 1.00 72.25 258 GLU A CA 1
ATOM 2136 C C . GLU A 1 258 ? 4.900 -22.905 20.979 1.00 72.25 258 GLU A C 1
ATOM 2138 O O . GLU A 1 258 ? 6.009 -23.389 20.741 1.00 72.25 258 GLU A O 1
ATOM 2143 N N . LYS A 1 259 ? 3.919 -22.935 20.079 1.00 81.06 259 LYS A N 1
ATOM 2144 C CA . LYS A 1 259 ? 4.085 -23.381 18.695 1.00 81.06 259 LYS A CA 1
ATOM 2145 C C . LYS A 1 259 ? 3.531 -22.316 17.768 1.00 81.06 259 LYS A C 1
ATOM 2147 O O . LYS A 1 259 ? 2.569 -21.630 18.109 1.00 81.06 259 LYS A O 1
ATOM 2152 N N . HIS A 1 260 ? 4.118 -22.217 16.580 1.00 85.50 260 HIS A N 1
ATOM 2153 C CA . HIS A 1 260 ? 3.532 -21.438 15.499 1.00 85.50 260 HIS A CA 1
ATOM 2154 C C . HIS A 1 260 ? 2.228 -22.103 15.057 1.00 85.50 260 HIS A C 1
ATOM 2156 O O . HIS A 1 260 ? 2.226 -23.258 14.629 1.00 85.50 260 HIS A O 1
ATOM 2162 N N . ARG A 1 261 ? 1.110 -21.397 15.235 1.00 88.62 261 ARG A N 1
ATOM 2163 C CA . ARG A 1 261 ? -0.210 -21.809 14.748 1.00 88.62 261 ARG A CA 1
ATOM 2164 C C . ARG A 1 261 ? -1.094 -20.598 14.488 1.00 88.62 261 ARG A C 1
ATOM 2166 O O . ARG A 1 261 ? -0.849 -19.512 15.011 1.00 88.62 261 ARG A O 1
ATOM 2173 N N . LEU A 1 262 ? -2.177 -20.809 13.748 1.00 91.00 262 LEU A N 1
ATOM 2174 C CA . LEU A 1 262 ? -3.232 -19.810 13.615 1.00 91.00 262 LEU A CA 1
ATOM 2175 C C . LEU A 1 262 ? -4.018 -19.666 14.939 1.00 91.00 262 LEU A C 1
ATOM 2177 O O . LEU A 1 262 ? -4.321 -20.676 15.598 1.00 91.00 262 LEU A O 1
ATOM 2181 N N . PRO A 1 263 ? -4.348 -18.434 15.360 1.00 92.38 263 PRO A N 1
ATOM 2182 C CA . PRO A 1 263 ? -5.232 -18.202 16.497 1.00 92.38 263 PRO A CA 1
ATOM 2183 C C . PRO A 1 263 ? -6.677 -18.574 16.142 1.00 92.38 263 PRO A C 1
ATOM 2185 O O . PRO A 1 263 ? -7.128 -18.377 15.015 1.00 92.38 263 PRO A O 1
ATOM 2188 N N . LYS A 1 264 ? -7.429 -19.088 17.120 1.00 92.44 264 LYS A N 1
ATOM 2189 C CA . LYS A 1 264 ? -8.849 -19.439 16.933 1.00 92.44 264 LYS A CA 1
ATOM 2190 C C . LYS A 1 264 ? -9.785 -18.270 17.228 1.00 92.44 264 LYS A C 1
ATOM 2192 O O . LYS A 1 264 ? -10.882 -18.201 16.678 1.00 92.44 264 LYS A O 1
ATOM 2197 N N . THR A 1 265 ? -9.361 -17.363 18.104 1.00 94.88 265 THR A N 1
ATOM 2198 C CA . THR A 1 265 ? -10.147 -16.210 18.553 1.00 94.88 265 THR A CA 1
ATOM 2199 C C . THR A 1 265 ? -9.321 -14.929 18.495 1.00 94.88 265 THR A C 1
ATOM 2201 O O . THR A 1 265 ? -8.095 -14.959 18.366 1.00 94.88 265 THR A O 1
ATOM 2204 N N . LEU A 1 266 ? -9.992 -13.777 18.586 1.00 95.25 266 LEU A N 1
ATOM 2205 C CA . LEU A 1 266 ? -9.303 -12.485 18.623 1.00 95.25 266 LEU A CA 1
ATOM 2206 C C . LEU A 1 266 ? -8.511 -12.316 19.922 1.00 95.25 266 LEU A C 1
ATOM 2208 O O . LEU A 1 266 ? -7.445 -11.712 19.914 1.00 95.25 266 LEU A O 1
ATOM 2212 N N . GLU A 1 267 ? -9.014 -12.866 21.021 1.00 94.69 267 GLU A N 1
ATOM 2213 C CA . GLU A 1 267 ? -8.377 -12.843 22.332 1.00 94.69 267 GLU A CA 1
ATOM 2214 C C . GLU A 1 267 ? -7.086 -13.669 22.315 1.00 94.69 267 GLU A C 1
ATOM 2216 O O . GLU A 1 267 ? -6.047 -13.181 22.761 1.00 94.69 267 GLU A O 1
ATOM 2221 N N . GLU A 1 268 ? -7.115 -14.866 21.710 1.00 93.25 268 GLU A N 1
ATOM 2222 C CA . GLU A 1 268 ? -5.902 -15.654 21.452 1.00 93.25 268 GLU A CA 1
ATOM 2223 C C . GLU A 1 268 ? -4.921 -14.875 20.572 1.00 93.25 268 GLU A C 1
ATOM 2225 O O . GLU A 1 268 ? -3.733 -14.807 20.878 1.00 93.25 268 GLU A O 1
ATOM 2230 N N . ALA A 1 269 ? -5.407 -14.250 19.495 1.00 93.75 269 ALA A N 1
ATOM 2231 C CA . ALA A 1 269 ? -4.559 -13.472 18.600 1.00 93.75 269 ALA A CA 1
ATOM 2232 C C . ALA A 1 269 ? -3.886 -12.291 19.324 1.00 93.75 269 ALA A C 1
ATOM 2234 O O . ALA A 1 269 ? -2.712 -12.014 19.082 1.00 93.75 269 ALA A O 1
ATOM 2235 N N . VAL A 1 270 ? -4.590 -11.610 20.237 1.00 94.38 270 VAL A N 1
ATOM 2236 C CA . VAL A 1 270 ? -4.001 -10.558 21.082 1.00 94.38 270 VAL A CA 1
ATOM 2237 C C . VAL A 1 270 ? -2.958 -11.126 22.036 1.00 94.38 270 VAL A C 1
ATOM 2239 O O . VAL A 1 270 ? -1.890 -10.526 22.157 1.00 94.38 270 VAL A O 1
ATOM 2242 N N . ALA A 1 271 ? -3.228 -12.268 22.673 1.00 90.56 271 ALA A N 1
ATOM 2243 C CA . ALA A 1 271 ? -2.258 -12.933 23.542 1.00 90.56 271 ALA A CA 1
ATOM 2244 C C . ALA A 1 271 ? -0.969 -13.299 22.781 1.00 90.56 271 ALA A C 1
ATOM 2246 O O . ALA A 1 271 ? 0.123 -13.121 23.310 1.00 90.56 271 ALA A O 1
ATOM 2247 N N . GLY A 1 272 ? -1.092 -13.701 21.511 1.00 89.12 272 GLY A N 1
ATOM 2248 C CA . GLY A 1 272 ? 0.032 -13.934 20.595 1.00 89.12 272 GLY A CA 1
ATOM 2249 C C . GLY A 1 272 ? 0.670 -12.672 19.998 1.00 89.12 272 GLY A C 1
ATOM 2250 O O . GLY A 1 272 ? 1.519 -12.782 19.117 1.00 89.12 272 GLY A O 1
ATOM 2251 N N . GLY A 1 273 ? 0.261 -11.469 20.421 1.00 90.75 273 GLY A N 1
ATOM 2252 C CA . GLY A 1 273 ? 0.863 -10.199 19.999 1.00 90.75 273 GLY A CA 1
ATOM 2253 C C . GLY A 1 273 ? 0.308 -9.583 18.706 1.00 90.75 273 GLY A C 1
ATOM 2254 O O . GLY A 1 273 ? 0.906 -8.646 18.173 1.00 90.75 273 GLY A O 1
ATOM 2255 N N . SER A 1 274 ? -0.836 -10.049 18.192 1.00 93.56 274 SER A N 1
ATOM 2256 C CA . SER A 1 274 ? -1.446 -9.502 16.972 1.00 93.56 274 SER A CA 1
ATOM 2257 C C . SER A 1 274 ? -1.930 -8.060 17.157 1.00 93.56 274 SER A C 1
ATOM 2259 O O . SER A 1 274 ? -2.895 -7.770 17.874 1.00 93.56 274 SER A O 1
ATOM 2261 N N . SER A 1 275 ? -1.291 -7.130 16.444 1.00 93.38 275 SER A N 1
ATOM 2262 C CA . SER A 1 275 ? -1.669 -5.713 16.434 1.00 93.38 275 SER A CA 1
ATOM 2263 C C . SER A 1 275 ? -3.042 -5.477 15.795 1.00 93.38 275 SER A C 1
ATOM 2265 O O . SER A 1 275 ? -3.795 -4.636 16.290 1.00 93.38 275 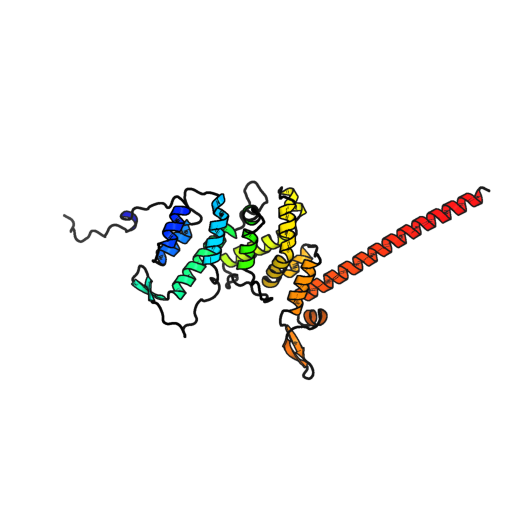SER A O 1
ATOM 2267 N N . ALA A 1 276 ? -3.392 -6.246 14.759 1.00 94.94 276 ALA A N 1
ATOM 2268 C CA . ALA A 1 276 ? -4.692 -6.185 14.095 1.00 94.94 276 ALA A CA 1
ATOM 2269 C C . ALA A 1 276 ? -5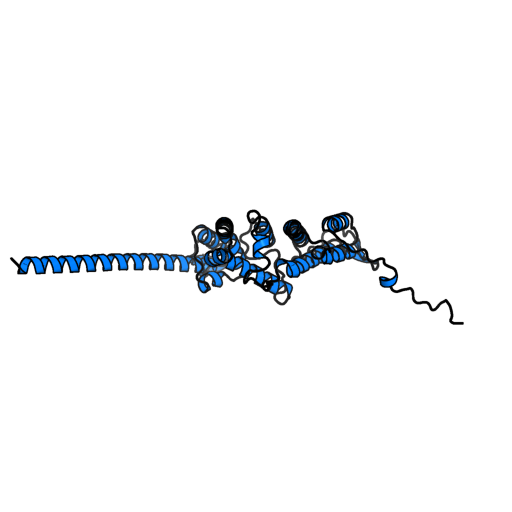.830 -6.619 15.032 1.00 94.94 276 ALA A C 1
ATOM 2271 O O . ALA A 1 276 ? -6.840 -5.922 15.135 1.00 94.94 276 ALA A O 1
ATOM 2272 N N . ALA A 1 277 ? -5.638 -7.715 15.778 1.00 95.94 277 ALA A N 1
ATOM 2273 C CA . ALA A 1 277 ? -6.618 -8.187 16.757 1.00 95.94 277 ALA A CA 1
ATOM 2274 C C . ALA A 1 277 ? -6.853 -7.147 17.861 1.00 95.94 277 ALA A C 1
ATOM 2276 O O . ALA A 1 277 ? -7.996 -6.825 18.191 1.00 95.94 277 ALA A O 1
ATOM 2277 N N . ARG A 1 278 ? -5.765 -6.561 18.378 1.00 95.50 278 ARG A N 1
ATOM 2278 C CA . ARG A 1 278 ? -5.819 -5.518 19.409 1.00 95.50 278 ARG A CA 1
ATOM 2279 C C . ARG A 1 278 ? -6.568 -4.281 18.921 1.00 95.50 278 ARG A C 1
ATOM 2281 O O . ARG A 1 278 ? -7.427 -3.775 19.637 1.00 95.50 278 ARG A O 1
ATOM 2288 N N . LEU A 1 279 ? -6.266 -3.807 17.710 1.00 95.69 279 LEU A N 1
ATOM 2289 C CA . LEU A 1 279 ? -6.955 -2.668 17.101 1.00 95.69 279 LEU A CA 1
ATOM 2290 C C . LEU A 1 279 ? -8.458 -2.941 16.958 1.00 95.69 279 LEU A C 1
ATOM 2292 O O . LEU A 1 279 ? -9.275 -2.104 17.340 1.00 95.69 279 LEU A O 1
ATOM 2296 N N . LEU A 1 280 ? -8.823 -4.128 16.469 1.00 95.50 280 LEU A N 1
ATOM 2297 C CA . LEU A 1 280 ? -10.216 -4.516 16.276 1.00 95.50 280 LEU A CA 1
ATOM 2298 C C . LEU A 1 280 ? -10.990 -4.597 17.602 1.00 95.50 280 LEU A C 1
ATOM 2300 O O . LEU A 1 280 ? -12.111 -4.097 17.688 1.00 95.50 280 LEU A O 1
ATOM 2304 N N . LEU A 1 281 ? -10.405 -5.190 18.649 1.00 95.56 281 LEU A N 1
ATOM 2305 C CA . LEU A 1 281 ? -11.036 -5.259 19.973 1.00 95.56 281 LEU A CA 1
ATOM 2306 C C . LEU A 1 281 ? -11.193 -3.870 20.606 1.00 95.56 281 LEU A C 1
ATOM 2308 O O . LEU A 1 281 ? -12.272 -3.547 21.102 1.00 95.56 281 LEU A O 1
ATOM 2312 N N . LEU A 1 282 ? -10.171 -3.012 20.517 1.00 94.12 282 LEU A N 1
ATOM 2313 C CA . LEU A 1 282 ? -10.264 -1.622 20.981 1.00 94.12 282 LEU A CA 1
ATOM 2314 C C . LEU A 1 282 ? -11.354 -0.843 20.236 1.00 94.12 282 LEU A C 1
ATOM 2316 O O . LEU A 1 282 ? -12.106 -0.087 20.854 1.00 94.12 282 LEU A O 1
ATOM 2320 N N . HIS A 1 283 ? -11.479 -1.044 18.923 1.00 94.12 283 HIS A N 1
ATOM 2321 C CA . HIS A 1 283 ? -12.537 -0.426 18.131 1.00 94.12 283 HIS A CA 1
ATOM 2322 C C . HIS A 1 283 ? -13.933 -0.890 18.580 1.00 94.12 283 HIS A C 1
ATOM 2324 O O . HIS A 1 283 ? -14.816 -0.056 18.783 1.00 94.12 283 HIS A O 1
ATOM 2330 N N . LYS A 1 284 ? -14.122 -2.196 18.821 1.00 93.94 284 LYS A N 1
ATOM 2331 C CA . LYS A 1 284 ? -15.385 -2.743 19.348 1.00 93.94 284 LYS A CA 1
ATOM 2332 C C . LYS A 1 284 ? -15.759 -2.137 20.701 1.00 93.94 284 LYS A C 1
ATOM 2334 O O . LYS A 1 284 ? -16.893 -1.691 20.865 1.00 93.94 284 LYS A O 1
ATOM 2339 N N . ILE A 1 285 ? -14.807 -2.052 21.633 1.00 93.69 285 ILE A N 1
ATOM 2340 C CA . ILE A 1 285 ? -15.017 -1.418 22.946 1.00 93.69 285 ILE A CA 1
ATOM 2341 C C . ILE A 1 285 ? -15.414 0.054 22.765 1.00 93.69 285 ILE A C 1
ATOM 2343 O O . ILE A 1 285 ? -16.382 0.519 23.361 1.00 93.69 285 ILE A O 1
ATOM 2347 N N . LYS A 1 286 ? -14.726 0.787 21.880 1.00 91.62 286 LYS A N 1
ATOM 2348 C CA . LYS A 1 286 ? -15.045 2.190 21.575 1.00 91.62 286 LYS A CA 1
ATOM 2349 C C . LYS A 1 286 ? -16.472 2.358 21.043 1.00 91.62 286 LYS A C 1
ATOM 2351 O O . LYS A 1 286 ? -17.145 3.313 21.428 1.00 91.62 286 LYS A O 1
ATOM 2356 N N . LEU A 1 287 ? -16.943 1.467 20.168 1.00 91.75 287 LEU A N 1
ATOM 2357 C CA . LEU A 1 287 ? -18.319 1.502 19.659 1.00 91.75 287 LEU A CA 1
ATOM 2358 C C . LEU A 1 287 ? -19.350 1.208 20.756 1.00 91.75 287 LEU A C 1
ATOM 2360 O O . LEU A 1 287 ? -20.350 1.921 20.851 1.00 91.75 287 LEU A O 1
ATOM 2364 N N . GLN A 1 288 ? -19.091 0.214 21.608 1.00 93.88 288 GLN A N 1
ATOM 2365 C CA . GLN A 1 288 ? -19.956 -0.114 22.746 1.00 93.88 288 GLN A CA 1
ATOM 2366 C C . GLN A 1 288 ? -20.078 1.063 23.719 1.00 93.88 288 GLN A C 1
ATOM 2368 O O . GLN A 1 288 ? -21.185 1.452 24.086 1.00 93.88 288 GLN A O 1
ATOM 2373 N N . GLU A 1 289 ? -18.958 1.698 24.068 1.00 94.31 289 GLU A N 1
ATOM 2374 C CA . GLU A 1 289 ? -18.949 2.871 24.943 1.00 94.31 289 GLU A CA 1
ATOM 2375 C C . GLU A 1 289 ? -19.669 4.069 24.315 1.00 94.31 289 GLU A C 1
ATOM 2377 O O . GLU A 1 289 ? -20.460 4.738 24.980 1.00 94.31 289 GLU A O 1
ATOM 2382 N N . LYS A 1 290 ? -19.489 4.309 23.008 1.00 91.75 290 LYS A N 1
ATOM 2383 C CA . LYS A 1 290 ? -20.260 5.332 22.283 1.00 91.75 290 LYS A CA 1
ATOM 2384 C C . LYS A 1 290 ? -21.768 5.074 22.370 1.00 91.75 290 LYS A C 1
ATOM 2386 O O . LYS A 1 290 ? -22.526 6.012 22.620 1.00 91.75 290 LYS A O 1
ATOM 2391 N N . ALA A 1 291 ? -22.204 3.827 22.190 1.00 93.50 291 ALA A N 1
ATOM 2392 C CA . ALA A 1 291 ? -23.613 3.456 22.299 1.00 93.50 291 ALA A CA 1
ATOM 2393 C C . ALA A 1 291 ? -24.144 3.650 23.729 1.00 93.50 291 ALA A C 1
ATOM 2395 O O . ALA A 1 291 ? -25.210 4.243 23.910 1.00 93.50 291 ALA A O 1
ATOM 2396 N N . ARG A 1 292 ? -23.369 3.242 24.743 1.00 95.19 292 ARG A N 1
ATOM 2397 C CA . ARG A 1 292 ? -23.686 3.449 26.164 1.00 95.19 292 ARG A CA 1
ATOM 2398 C C . ARG A 1 292 ? -23.869 4.932 26.490 1.00 95.19 292 ARG A C 1
ATOM 2400 O O . ARG A 1 292 ? -24.881 5.315 27.072 1.00 95.19 292 ARG A O 1
ATOM 2407 N N . PHE A 1 293 ? -22.944 5.790 26.057 1.00 94.00 293 PHE A N 1
ATOM 2408 C CA . PHE A 1 293 ? -23.060 7.236 26.269 1.00 94.00 293 PHE A CA 1
ATOM 2409 C C . PHE A 1 293 ? -24.255 7.853 25.534 1.00 94.00 293 PHE A C 1
ATOM 2411 O O . PHE A 1 293 ? -24.907 8.744 26.075 1.00 94.00 293 PHE A O 1
ATOM 2418 N N . ALA A 1 294 ? -24.584 7.380 24.330 1.00 94.06 294 ALA A N 1
ATOM 2419 C CA . ALA A 1 294 ? -25.767 7.845 23.609 1.00 94.06 294 ALA A CA 1
ATOM 2420 C C . ALA A 1 294 ? -27.074 7.477 24.337 1.00 94.06 294 ALA A C 1
ATOM 2422 O O . ALA A 1 294 ? -27.987 8.299 24.401 1.00 94.06 294 ALA A O 1
ATOM 2423 N N . GLN A 1 295 ? -27.157 6.277 24.922 1.00 94.50 295 GLN A N 1
ATOM 2424 C CA . GLN A 1 295 ? -28.300 5.860 25.743 1.00 94.50 295 GLN A CA 1
ATOM 2425 C C . GLN A 1 295 ? -28.433 6.717 27.005 1.00 94.50 295 GLN A C 1
ATOM 2427 O O . GLN A 1 295 ? -29.521 7.213 27.286 1.00 94.50 295 GLN A O 1
ATOM 2432 N N . LEU A 1 296 ? -27.329 6.965 27.717 1.00 93.69 296 LEU A N 1
ATOM 2433 C CA . LEU A 1 296 ? -27.329 7.827 28.903 1.00 93.69 296 LEU A CA 1
ATOM 2434 C C . LEU A 1 296 ? -27.786 9.255 28.582 1.00 93.69 296 LEU A C 1
ATOM 2436 O O . LEU A 1 296 ? -28.572 9.824 29.332 1.00 93.69 296 LEU A O 1
ATOM 2440 N N . ARG A 1 297 ? -27.362 9.818 27.442 1.00 93.00 297 ARG A N 1
ATOM 2441 C CA . ARG A 1 297 ? -27.828 11.139 26.985 1.00 93.00 297 ARG A CA 1
ATOM 2442 C C . ARG A 1 297 ? -29.329 11.166 26.703 1.00 93.00 297 ARG A C 1
ATOM 2444 O O . ARG A 1 297 ? -29.988 12.127 27.077 1.00 93.00 297 ARG A O 1
ATOM 2451 N N . LYS A 1 298 ? -29.872 10.118 26.072 1.00 93.69 298 LYS A N 1
ATOM 2452 C CA . LYS A 1 298 ? -31.321 10.002 25.839 1.00 93.69 298 LYS A CA 1
ATOM 2453 C C . LYS A 1 298 ? -32.096 9.912 27.153 1.00 93.69 298 LYS A C 1
ATOM 2455 O O . LYS A 1 298 ? -33.091 10.607 27.300 1.00 93.69 298 LYS A O 1
ATOM 2460 N N . LEU A 1 299 ? -31.618 9.105 28.101 1.00 93.19 299 LEU A N 1
ATOM 2461 C CA . LEU A 1 299 ? -32.238 8.972 29.422 1.00 93.19 299 LEU A CA 1
ATOM 2462 C C . LEU A 1 299 ? -32.229 10.300 30.191 1.00 93.19 299 LEU A C 1
ATOM 2464 O O . LEU A 1 299 ? -33.257 10.690 30.739 1.00 93.19 299 LEU A O 1
ATOM 2468 N N . ALA A 1 300 ? -31.107 11.023 30.172 1.00 92.12 300 ALA A N 1
ATOM 2469 C CA . ALA A 1 300 ? -31.003 12.341 30.793 1.00 92.12 300 ALA A CA 1
ATOM 2470 C C . ALA A 1 300 ? -31.996 13.344 30.182 1.00 92.12 300 ALA A C 1
ATOM 2472 O O . ALA A 1 300 ? -32.723 13.995 30.924 1.00 92.12 300 ALA A O 1
ATOM 2473 N N . ALA A 1 301 ? -32.100 13.395 28.848 1.00 91.94 301 ALA A N 1
ATOM 2474 C CA . ALA A 1 301 ? -33.070 14.253 28.165 1.00 91.94 301 ALA A CA 1
ATOM 2475 C C . ALA A 1 301 ? -34.521 13.903 28.545 1.00 91.94 301 ALA A C 1
ATOM 2477 O O . ALA A 1 301 ? -35.305 14.785 28.876 1.00 91.94 301 ALA A O 1
ATOM 2478 N N . THR A 1 302 ? -34.874 12.612 28.595 1.00 92.25 302 THR A N 1
ATOM 2479 C CA . THR A 1 302 ? -36.223 12.197 29.024 1.00 92.25 302 THR A CA 1
ATOM 2480 C C . THR A 1 302 ? -36.515 12.525 30.487 1.00 92.25 302 THR A C 1
ATOM 2482 O O . THR A 1 302 ? -37.660 12.799 30.837 1.00 92.25 302 THR A O 1
ATOM 2485 N N . GLN A 1 303 ? -35.497 12.498 31.352 1.00 91.50 303 GLN A N 1
ATOM 2486 C CA . GLN A 1 303 ? -35.644 12.845 32.762 1.00 91.50 303 GLN A CA 1
ATOM 2487 C C . GLN A 1 303 ? -35.853 14.353 32.946 1.00 91.50 303 GL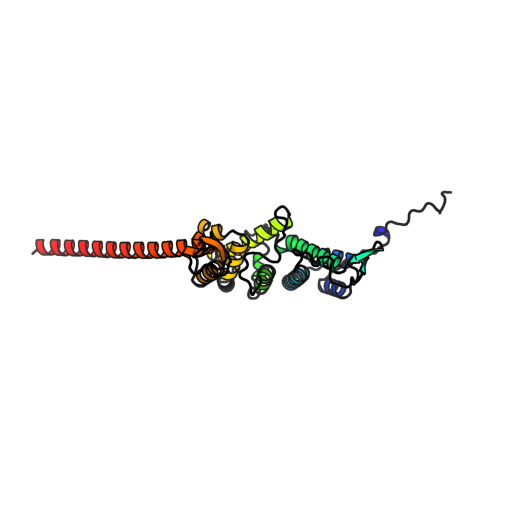N A C 1
ATOM 2489 O O . GLN A 1 303 ? -36.666 14.747 33.779 1.00 91.50 303 GLN A O 1
ATOM 2494 N N . GLU A 1 304 ? -35.158 15.173 32.156 1.00 90.88 304 GLU A N 1
ATOM 2495 C CA . GLU A 1 304 ? -35.328 16.628 32.116 1.00 90.88 304 GLU A CA 1
ATOM 2496 C C . GLU A 1 304 ? -36.711 17.024 31.571 1.00 90.88 304 GLU A C 1
ATOM 2498 O O . GLU A 1 304 ? -37.412 17.841 32.165 1.00 90.88 304 GLU A O 1
ATOM 2503 N N . ASP A 1 305 ? -37.177 16.373 30.505 1.00 89.62 305 ASP A N 1
ATOM 2504 C CA . ASP A 1 305 ? -38.533 16.592 29.990 1.00 89.62 305 ASP A CA 1
ATOM 2505 C C . ASP A 1 305 ? -39.605 16.189 31.018 1.00 89.62 305 ASP A C 1
ATOM 2507 O O . ASP A 1 305 ? -40.596 16.901 31.216 1.00 89.62 305 ASP A O 1
ATOM 2511 N N . ALA A 1 306 ? -39.402 15.066 31.716 1.00 87.56 306 ALA A N 1
ATOM 2512 C CA . ALA A 1 306 ? -40.310 14.602 32.760 1.00 87.56 306 ALA A CA 1
ATOM 2513 C C . ALA A 1 306 ? -40.321 15.537 33.983 1.00 87.56 306 ALA A C 1
ATOM 2515 O O . ALA A 1 306 ? -41.393 15.806 34.532 1.00 87.56 306 ALA A O 1
ATOM 2516 N N . SER A 1 307 ? -39.168 16.070 34.407 1.00 89.12 307 SER A N 1
ATOM 2517 C CA . SER A 1 307 ? -39.110 17.029 35.517 1.00 89.12 307 SER A CA 1
ATOM 2518 C C . SER A 1 307 ? -39.810 18.340 35.159 1.00 89.12 307 SER A C 1
ATOM 2520 O O . SER A 1 307 ? -40.616 18.828 35.954 1.00 89.12 307 SER A O 1
ATOM 2522 N N . LEU A 1 308 ? -39.612 18.849 33.938 1.00 88.56 308 LEU A N 1
ATOM 2523 C CA . LEU A 1 308 ? -40.312 20.032 33.429 1.00 88.56 308 LEU A CA 1
ATOM 2524 C C . LEU A 1 308 ? -41.832 19.822 33.352 1.00 88.56 308 LEU A C 1
ATOM 2526 O O . LEU A 1 308 ? -42.604 20.726 33.680 1.00 88.56 308 LEU A O 1
ATOM 2530 N N . GLN A 1 309 ? -42.295 18.635 32.951 1.00 84.19 309 GLN A N 1
ATOM 2531 C CA . GLN A 1 309 ? -43.725 18.307 32.961 1.00 84.19 309 GLN A CA 1
ATOM 2532 C C . GLN A 1 309 ? -44.301 18.259 34.381 1.00 84.19 309 GLN A C 1
ATOM 2534 O O . GLN A 1 309 ? -45.383 18.801 34.616 1.00 84.19 309 GLN A O 1
ATOM 2539 N N . ILE A 1 310 ? -43.582 17.670 35.341 1.00 87.19 310 ILE A N 1
ATOM 2540 C CA . ILE A 1 310 ? -44.003 17.637 36.749 1.00 87.19 310 ILE A CA 1
ATOM 2541 C C . ILE A 1 310 ? -44.082 19.057 37.327 1.00 87.19 310 ILE A C 1
ATOM 2543 O O . ILE A 1 310 ? -45.047 19.377 38.023 1.00 87.19 310 ILE A O 1
ATOM 2547 N N . GLU A 1 311 ? -43.115 19.929 37.035 1.00 84.94 311 GLU A N 1
ATOM 2548 C CA . GLU A 1 311 ? -43.152 21.332 37.472 1.00 84.94 311 GLU A CA 1
ATOM 2549 C C . GLU A 1 311 ? -44.330 22.106 36.867 1.00 84.94 311 GLU A C 1
ATOM 2551 O O . GLU A 1 311 ? -45.019 22.845 37.580 1.00 84.94 311 GLU A O 1
ATOM 2556 N N . ARG A 1 312 ? -44.630 21.893 35.579 1.00 83.12 312 ARG A N 1
ATOM 2557 C CA . ARG A 1 312 ? -45.816 22.470 34.919 1.00 83.12 312 ARG A CA 1
ATOM 2558 C C . ARG A 1 312 ? -47.122 21.993 35.557 1.00 83.12 312 ARG A C 1
ATOM 2560 O O . ARG A 1 312 ? -48.019 22.798 35.796 1.00 83.12 312 ARG A O 1
ATOM 2567 N N . LEU A 1 313 ? -47.225 20.706 35.890 1.00 79.62 313 LEU A N 1
ATOM 2568 C CA . LEU A 1 313 ? -48.407 20.156 36.559 1.00 79.62 313 LEU A CA 1
ATOM 2569 C C . LEU A 1 313 ? -48.574 20.733 37.973 1.00 79.62 313 LEU A C 1
ATOM 2571 O O . LEU A 1 313 ? -49.665 21.185 38.325 1.00 79.62 313 LEU A O 1
ATOM 2575 N N . LYS A 1 314 ? -47.492 20.823 38.755 1.00 81.31 314 LYS A N 1
ATOM 2576 C CA . LYS A 1 314 ? -47.517 21.415 40.106 1.00 81.31 314 LYS A CA 1
ATOM 2577 C C . LYS A 1 314 ? -47.923 22.890 40.105 1.00 81.31 314 LYS A C 1
ATOM 2579 O O . LYS A 1 314 ? -48.702 23.306 40.959 1.00 81.31 314 LYS A O 1
ATOM 2584 N N . THR A 1 315 ? -47.433 23.670 39.143 1.00 75.19 315 THR A N 1
ATOM 2585 C CA . THR A 1 315 ? -47.787 25.096 38.996 1.00 75.19 315 THR A CA 1
ATOM 2586 C C . THR A 1 315 ? -49.212 25.316 38.483 1.00 75.19 315 THR A C 1
ATOM 2588 O O . THR A 1 315 ? -49.818 26.339 38.797 1.00 75.19 315 THR A O 1
ATOM 2591 N N . SER A 1 316 ? -49.781 24.363 37.739 1.00 71.94 316 SER A N 1
ATOM 2592 C CA . SER A 1 316 ? -51.189 24.411 37.322 1.00 71.94 316 SER A CA 1
ATOM 2593 C C . SER A 1 316 ? -52.173 24.057 38.448 1.00 71.94 316 SER A C 1
ATOM 2595 O O . SER A 1 316 ? -53.226 24.678 38.538 1.00 71.94 316 SER A O 1
ATOM 2597 N N . GLN A 1 317 ? -51.813 23.147 39.361 1.00 63.53 317 GLN A N 1
ATOM 2598 C CA . GLN A 1 317 ? -52.651 22.775 40.513 1.00 63.53 317 GLN A CA 1
ATOM 2599 C C . GLN A 1 317 ? -52.660 23.811 41.646 1.00 63.53 317 GLN A C 1
ATOM 2601 O O . GLN A 1 317 ? -53.591 23.830 42.436 1.00 63.53 317 GLN A O 1
ATOM 2606 N N . THR A 1 318 ? -51.650 24.679 41.737 1.00 57.22 318 THR A N 1
ATOM 2607 C CA . THR A 1 318 ? -51.594 25.757 42.748 1.00 57.22 318 THR A CA 1
ATOM 2608 C C . THR A 1 318 ? -52.362 27.019 42.342 1.00 57.22 318 THR A C 1
ATOM 2610 O O . THR A 1 318 ? -52.461 27.951 43.136 1.00 57.22 318 THR A O 1
ATOM 2613 N N . LYS A 1 319 ? -52.889 27.074 41.111 1.00 55.25 319 LYS A N 1
ATOM 2614 C CA . LYS A 1 319 ? -53.683 28.197 40.580 1.00 55.25 319 LYS A CA 1
ATOM 2615 C C . LYS A 1 319 ? -55.188 27.899 40.466 1.00 55.25 319 LYS A C 1
ATOM 2617 O O . LYS A 1 319 ? -55.919 28.768 39.996 1.00 55.25 319 LYS A O 1
ATOM 2622 N N . SER A 1 320 ? -55.638 26.706 40.860 1.00 49.16 320 SER A N 1
ATOM 2623 C CA . SER A 1 320 ? -57.058 26.352 41.046 1.00 49.16 320 SER A CA 1
ATOM 2624 C C . SER A 1 320 ? -57.411 26.355 42.524 1.00 49.16 320 SER A C 1
ATOM 2626 O O . SER A 1 320 ? -58.573 26.695 42.823 1.00 49.16 320 SER A O 1
#

Sequence (320 aa):
MPDPSTQRPPHPLLTRELRLIRTWKEWKKLWDEEVHPERLLGLLHFGFNVTEFDAGEWPERVLLYLSIADGHAWEISKPGTQKYEISWSTFGKPTTWSKVRQLIAQKAFKELCQHLFKYTRSHHDEEPSWLQPLTQNSCQLLDAVLAFFLLHDTLEPQLRNLPRDDKSHEYGLTVSFLLSLCDFGWKLRTLREYGADIEVAENLRQRRPQFIRVLAGLKRLDLVTTKSMELDEADCDMLRKIALGTELYLPTEPNWGEKHRLPKTLEEAVAGGSSAARLLLLHKIKLQEKARFAQLRKLAATQEDASLQIERLKTSQTKS

Foldseek 3Di:
DDDPVPPDPPDVVVVDDPDAQADLVSLVVCCVPDDALVVLLVSLVCNCPHNHDDPVCVLVSLLVLLVLLQCLQPQQDDPDDDDFPWDAHPVRDTDGVSVSSSVSNVSSLVSCLVPALAFDADPPHNDGPNLVVCLPPLNPSVVSVLVSQDPPPALDLAGRNQHPPCPDPSNVSNLNSLVVLLVVLQPLVVCVVVVHDPSSNVSSVVCNLSSLSSCSSVVNPVCCVVVVRDDDPSNLVSLVCSLQRAFFQFQDPPVRHTDTDGDPDLVRSVVRPRPSSVVSVVVVVVVVVVVVVVVVVVVVVVVVVVVVVVVVVVVVVVVD

Secondary structure (DSSP, 8-state):
---GGG-PPPPHHHHS------SHHHHHHHHHH---HHHHHHHHHHGGG-SS--GGGHHHHHHHHHHHHTTTTS-S--TTSS---EEEPTTS-EEEHHHHHHHHHHHHHHHHIIIIIS--B-SS-SSBTTHHHHHTGGGHHHHHHHHHHS-SS---S--TTS-S-TTSHHHHHHHHHHHHHHHHTT-HHHHHHTT--HHHHHHHHHTHHHHHHHHHHTT-THHHHHTTPPP-HHHHHHHHHHHHHS-EEEEETTTTEEEEE--SSHHHHHHTT-HHHHHHHHHHHHHHHHHHHHHHHHHHHHHHHHHHHHHHHHHHHTT-

pLDDT: mean 82.54, std 14.3, range [42.06, 96.75]

Radius of gyration: 29.38 Å; chains: 1; bounding box: 114×59×79 Å